Protein AF-A0A9W9CK01-F1 (afdb_monomer_lite)

pLDDT: mean 83.19, std 18.14, range [31.38, 98.38]

InterPro domains:
  IPR036514 SGNH hydrolase superfamily [G3DSA:3.40.50.1110] (1-293)
  IPR037460 Streptomyces scabies esterase-like [PTHR37981] (2-308)
  IPR037460 Streptomyces scabies esterase-like [cd01823] (2-192)

Sequence (312 aa):
MTCSGATSTDVLEQQIPALGKELDLLTISAAGNDVGLSPMLNSCVYQFYMSTENACNKSIAEAQAKIADEAQLYKNVTLLIEAAKPKMNQHHGVIYYTGYAGFFGTDDDLCDNVTWAVWRSLEHTKQYLTLSMRTELNSLVRSVNTILRKAVTASGPSVRFIDYDSRIEAMRGRYCESGVREPDPNRNGLAFYEWNTVDAGENKTELQNCTGGDVPKGSFQGDIGEKINRTLEEHPEWQFDPDKGFVNSTAEGEERQKGVIEDTIRWLLPDSYKRVFHLRPEGHNVVARMIIEDIEKYGPGGVVDMMEMEEL

Radius of gyration: 21.02 Å; chains: 1; bounding box: 48×49×60 Å

Secondary structure (DSSP, 8-state):
---TT--HHHIIIIISTT--SSBSEEEE---TTTTTHHHHIIIIII-SS---THHHHHHHHHHHHHHH-HHHHHHHHHHHHHHHGGGB-TTT-EEEEE----SB--S-STTTT----TTTTT-SS-----HHHHHHHHHHHHHHHHHHHHHHHHT-TTEEEE--HHHHHHTT-SBT-TT--S--TT-TT--B--TT---TT--HHHHHHSB---EETTSHHHHHHHHHHHHHHH-TT----GGGT---TTSSSS---SS-BTTEE-S--BHHHHTTTSBPHHHHHHHHHHHHHHHHHHSTT----TTTTS--

Organism: NCBI:txid798079

Structure (mmCIF, N/CA/C/O backbone):
data_AF-A0A9W9CK01-F1
#
_entry.id   AF-A0A9W9CK01-F1
#
loop_
_atom_site.group_PDB
_atom_site.id
_atom_site.type_symbol
_atom_site.label_atom_id
_atom_site.label_alt_id
_atom_site.label_comp_id
_atom_site.label_asym_id
_atom_site.label_entity_id
_atom_site.label_seq_id
_atom_site.pdbx_PDB_ins_code
_atom_site.Cartn_x
_atom_site.Cartn_y
_atom_site.Cartn_z
_atom_site.occupancy
_atom_site.B_iso_or_equiv
_atom_site.auth_seq_id
_atom_site.auth_comp_id
_atom_site.auth_asym_id
_atom_site.auth_atom_id
_atom_site.pdbx_PDB_model_num
ATOM 1 N N . MET A 1 1 ? -12.279 9.861 1.858 1.00 60.38 1 MET A N 1
ATOM 2 C CA . MET A 1 1 ? -11.189 10.712 2.390 1.00 60.38 1 MET A CA 1
ATOM 3 C C . MET A 1 1 ? -9.825 10.022 2.352 1.00 60.38 1 MET A C 1
ATOM 5 O O . MET A 1 1 ? -8.862 10.610 2.813 1.00 60.38 1 MET A O 1
ATOM 9 N N . THR A 1 2 ? -9.714 8.813 1.791 1.00 69.44 2 THR A N 1
ATOM 10 C CA . THR A 1 2 ? -8.434 8.118 1.611 1.00 69.44 2 THR A CA 1
ATOM 11 C C . THR A 1 2 ? -7.559 8.855 0.601 1.00 69.44 2 THR A C 1
ATOM 13 O O . THR A 1 2 ? -8.052 9.255 -0.454 1.00 69.44 2 THR A O 1
ATOM 16 N N . CYS A 1 3 ? -6.273 9.006 0.912 1.00 70.50 3 CYS A N 1
ATOM 17 C CA . CYS A 1 3 ? -5.295 9.647 0.039 1.00 70.50 3 CYS A CA 1
ATOM 18 C C . CYS A 1 3 ? -4.102 8.713 -0.178 1.00 70.50 3 CYS A C 1
ATOM 20 O O . CYS A 1 3 ? -3.524 8.197 0.779 1.00 70.50 3 CYS A O 1
ATOM 22 N N . SER A 1 4 ? -3.758 8.474 -1.441 1.00 73.50 4 SER A N 1
ATOM 23 C CA . SER A 1 4 ? -2.628 7.626 -1.812 1.00 73.50 4 SER A CA 1
ATOM 24 C C . SER A 1 4 ? -1.308 8.346 -1.526 1.00 73.50 4 SER A C 1
ATOM 26 O O . SER A 1 4 ? -1.174 9.539 -1.787 1.00 73.50 4 SER A O 1
ATOM 28 N N . GLY A 1 5 ? -0.333 7.632 -0.967 1.00 71.75 5 GLY A N 1
ATOM 29 C CA . GLY A 1 5 ? 0.936 8.223 -0.529 1.00 71.75 5 GLY A CA 1
ATOM 30 C C . GLY A 1 5 ? 0.917 8.850 0.872 1.00 71.75 5 GLY A C 1
ATOM 31 O O . GLY A 1 5 ? 1.985 9.146 1.395 1.00 71.75 5 GLY A O 1
ATOM 32 N N . ALA A 1 6 ? -0.247 8.975 1.522 1.00 79.88 6 ALA A N 1
ATOM 33 C CA . ALA A 1 6 ? -0.339 9.538 2.869 1.00 79.88 6 ALA A CA 1
ATOM 34 C C . ALA A 1 6 ? 0.411 8.686 3.910 1.00 79.88 6 ALA A C 1
ATOM 36 O O . ALA A 1 6 ? 0.266 7.457 3.960 1.00 79.88 6 ALA A O 1
ATOM 37 N N . THR A 1 7 ? 1.194 9.350 4.753 1.00 86.81 7 THR A N 1
ATOM 38 C CA . THR A 1 7 ? 1.778 8.787 5.974 1.00 86.81 7 THR A CA 1
ATOM 39 C C . THR A 1 7 ? 0.755 8.779 7.110 1.00 86.81 7 THR A C 1
ATOM 41 O O . THR A 1 7 ? -0.296 9.419 7.035 1.00 86.81 7 THR A O 1
ATOM 44 N N . SER A 1 8 ? 1.049 8.074 8.200 1.00 86.56 8 SER A N 1
ATOM 45 C CA . SER A 1 8 ? 0.198 8.097 9.394 1.00 86.56 8 SER A CA 1
ATOM 46 C C . SER A 1 8 ? 0.040 9.505 9.988 1.00 86.56 8 SER A C 1
ATOM 48 O O . SER A 1 8 ? -1.046 9.841 10.463 1.00 86.56 8 SER A O 1
ATOM 50 N N . THR A 1 9 ? 1.068 10.353 9.876 1.00 88.56 9 THR A N 1
ATOM 51 C CA . THR A 1 9 ? 1.009 11.773 10.254 1.00 88.56 9 THR A CA 1
ATOM 52 C C . THR A 1 9 ? 0.083 12.569 9.332 1.00 88.56 9 THR A C 1
ATOM 54 O O . THR A 1 9 ? -0.747 13.328 9.823 1.00 88.56 9 THR A O 1
ATOM 57 N N . ASP A 1 10 ? 0.127 12.340 8.015 1.00 86.81 10 ASP A N 1
ATOM 58 C CA . ASP A 1 10 ? -0.775 13.025 7.073 1.00 86.81 10 ASP A CA 1
ATOM 59 C C . ASP A 1 10 ? -2.241 12.656 7.332 1.00 86.81 10 ASP A C 1
ATOM 61 O O . ASP A 1 10 ? -3.127 13.511 7.318 1.00 86.81 10 ASP A O 1
ATOM 65 N N . VAL A 1 11 ? -2.516 11.375 7.609 1.00 89.62 11 VAL A N 1
ATOM 66 C CA . VAL A 1 11 ? -3.866 10.917 7.970 1.00 89.62 11 VAL A CA 1
ATOM 67 C C . VAL A 1 11 ? -4.329 11.605 9.257 1.00 89.62 11 VAL A C 1
ATOM 69 O O . VAL A 1 11 ? -5.461 12.094 9.314 1.00 89.62 11 VAL A O 1
ATOM 72 N N . LEU A 1 12 ? -3.458 11.678 10.266 1.00 91.62 12 LEU A N 1
ATOM 73 C CA . LEU A 1 12 ? -3.732 12.346 11.538 1.00 91.62 12 LEU A CA 1
ATOM 74 C C . LEU A 1 12 ? -4.061 13.834 11.345 1.00 91.62 12 LEU A C 1
ATOM 76 O O . LEU A 1 12 ? -5.030 14.321 11.925 1.00 91.62 12 LEU A O 1
ATOM 80 N N . GLU A 1 13 ? -3.282 14.547 10.537 1.00 90.81 13 GLU A N 1
ATOM 81 C CA . GLU A 1 13 ? -3.403 15.999 10.377 1.00 90.81 13 GLU A CA 1
ATOM 82 C C . GLU A 1 13 ? -4.518 16.409 9.409 1.00 90.81 13 GLU A C 1
ATOM 84 O O . GLU A 1 13 ? -5.147 17.449 9.605 1.00 90.81 13 GLU A O 1
ATOM 89 N N . GLN A 1 14 ? -4.793 15.602 8.382 1.00 89.44 14 GLN A N 1
ATOM 90 C CA . GLN A 1 14 ? -5.663 16.004 7.271 1.00 89.44 14 GLN A CA 1
ATOM 91 C C . GLN A 1 14 ? -6.973 15.211 7.208 1.00 89.44 14 GLN A C 1
ATOM 93 O O . GLN A 1 14 ? -8.018 15.775 6.884 1.00 89.44 14 GLN A O 1
ATOM 98 N N . GLN A 1 15 ? -6.957 13.910 7.524 1.00 92.25 15 GLN A N 1
ATOM 99 C CA . GLN A 1 15 ? -8.124 13.036 7.327 1.00 92.25 15 GLN A CA 1
ATOM 100 C C . GLN A 1 15 ? -8.960 12.870 8.601 1.00 92.25 15 GLN A C 1
ATOM 102 O O . GLN A 1 15 ? -10.189 12.940 8.536 1.00 92.25 15 GLN A O 1
ATOM 107 N N . ILE A 1 16 ? -8.326 12.699 9.767 1.00 94.12 16 ILE A N 1
ATOM 108 C CA . ILE A 1 16 ? -9.044 12.562 11.046 1.00 94.12 16 ILE A CA 1
ATOM 109 C C . ILE A 1 16 ? -9.895 13.797 11.384 1.00 94.12 16 ILE A C 1
ATOM 111 O O . ILE A 1 16 ? -11.050 13.621 11.791 1.00 94.12 16 ILE A O 1
ATOM 115 N N . PRO A 1 17 ? -9.423 15.049 11.209 1.00 94.69 17 PRO A N 1
ATOM 116 C CA . PRO A 1 17 ? -10.232 16.218 11.545 1.00 94.69 17 PRO A CA 1
ATOM 117 C C . PRO A 1 17 ? -11.531 16.294 10.740 1.00 94.69 17 PRO A C 1
ATOM 119 O O . PRO A 1 17 ? -12.558 16.674 11.306 1.00 94.69 17 PRO A O 1
ATOM 122 N N . ALA A 1 18 ? -11.497 15.852 9.479 1.00 93.06 18 ALA A N 1
ATOM 123 C CA . ALA A 1 18 ? -12.629 15.850 8.557 1.00 93.06 18 ALA A CA 1
ATOM 124 C C . ALA A 1 18 ? -13.673 14.752 8.845 1.00 93.06 18 ALA A C 1
ATOM 126 O O . ALA A 1 18 ? -14.768 14.787 8.284 1.00 93.06 18 ALA A O 1
ATOM 127 N N . LEU A 1 19 ? -13.379 13.795 9.736 1.00 94.00 19 LEU A N 1
ATOM 128 C CA . LEU A 1 19 ? -14.357 12.794 10.161 1.00 94.00 19 LEU A CA 1
ATOM 129 C C . LEU A 1 19 ? -15.519 13.437 10.926 1.00 94.00 19 LEU A C 1
ATOM 131 O O . LEU A 1 19 ? -15.319 14.308 11.786 1.00 94.00 19 LEU A O 1
ATOM 135 N N . GLY A 1 20 ? -16.722 12.920 10.661 1.00 93.44 20 GLY A N 1
ATOM 136 C CA . GLY A 1 20 ? -17.905 13.147 11.486 1.00 93.44 20 GLY A CA 1
ATOM 137 C C . GLY A 1 20 ? -17.726 12.634 12.920 1.00 93.44 20 GLY A C 1
ATOM 138 O O . GLY A 1 20 ? -16.673 12.117 13.294 1.00 93.44 20 GLY A O 1
ATOM 139 N N . LYS A 1 21 ? -18.757 12.809 13.744 1.00 95.38 21 LYS A N 1
ATOM 140 C CA . LYS A 1 21 ? -18.799 12.296 15.121 1.00 95.38 21 LYS A CA 1
ATOM 141 C C . LYS A 1 21 ? -19.765 11.118 15.210 1.00 95.38 21 LYS A C 1
ATOM 143 O O . LYS A 1 21 ? -20.574 10.937 14.306 1.00 95.38 21 LYS A O 1
ATOM 148 N N . GLU A 1 22 ? -19.681 10.380 16.315 1.00 95.81 22 GLU A N 1
ATOM 149 C CA . GLU A 1 22 ? -20.552 9.237 16.625 1.00 95.81 22 GLU A CA 1
ATOM 150 C C . GLU A 1 22 ? -20.484 8.129 15.566 1.00 95.81 22 GLU A C 1
ATOM 152 O O . GLU A 1 22 ? -21.480 7.497 15.236 1.00 95.81 22 GLU A O 1
ATOM 157 N N . LEU A 1 23 ? -19.287 7.889 15.024 1.00 96.81 23 LEU A N 1
ATOM 158 C CA . LEU A 1 23 ? -19.067 6.810 14.068 1.00 96.81 23 LEU A CA 1
ATOM 159 C C . LEU A 1 23 ? -19.176 5.448 14.761 1.00 96.81 23 LEU A C 1
ATOM 161 O O . LEU A 1 23 ? -18.512 5.206 15.770 1.00 96.81 23 LEU A O 1
ATOM 165 N N . ASP A 1 24 ? -19.948 4.536 14.179 1.00 95.19 24 ASP A N 1
ATOM 166 C CA . ASP A 1 24 ? -20.062 3.162 14.683 1.00 95.19 24 ASP A CA 1
ATOM 167 C C . ASP A 1 24 ? -18.904 2.279 14.213 1.00 95.19 24 ASP A C 1
ATOM 169 O O . ASP A 1 24 ? -18.474 1.364 14.913 1.00 95.19 24 ASP A O 1
ATOM 173 N N . LEU A 1 25 ? -18.366 2.575 13.030 1.00 95.75 25 LEU A N 1
ATOM 174 C CA . LEU A 1 25 ? -17.289 1.817 12.416 1.00 95.75 25 LEU A CA 1
ATOM 175 C C . LEU A 1 25 ? -16.344 2.749 11.663 1.00 95.75 25 LEU A C 1
ATOM 177 O O . LEU A 1 25 ? -16.780 3.607 10.894 1.00 95.75 25 LEU A O 1
ATOM 181 N N . LEU A 1 26 ? -15.043 2.554 11.864 1.00 97.06 26 LEU A N 1
ATOM 182 C CA . LEU A 1 26 ? -13.992 3.251 11.128 1.00 97.06 26 LEU A CA 1
ATOM 183 C C . LEU A 1 26 ? -12.903 2.260 10.727 1.00 97.06 26 LEU A C 1
ATOM 185 O O . LEU A 1 26 ? -12.324 1.608 11.586 1.00 97.06 26 LEU A O 1
ATOM 189 N N . THR A 1 27 ? -12.583 2.179 9.438 1.00 96.50 27 THR A N 1
ATOM 190 C CA . THR A 1 27 ? -11.416 1.428 8.958 1.00 96.50 27 THR A CA 1
ATOM 191 C C . THR A 1 27 ? -10.233 2.364 8.730 1.00 96.50 27 THR A C 1
ATOM 193 O O . THR A 1 27 ? -10.400 3.399 8.081 1.00 96.50 27 THR A O 1
ATOM 196 N N . ILE A 1 28 ? -9.041 1.995 9.198 1.00 95.81 28 ILE A N 1
ATOM 197 C CA . ILE A 1 28 ? -7.803 2.764 9.005 1.00 95.81 28 ILE A CA 1
ATOM 198 C C . ILE A 1 28 ? -6.729 1.864 8.391 1.00 95.81 28 ILE A C 1
ATOM 200 O O . ILE A 1 28 ? -6.432 0.801 8.924 1.00 95.81 28 ILE A O 1
ATOM 204 N N . SER A 1 29 ? -6.108 2.339 7.311 1.00 92.81 29 SER A N 1
ATOM 205 C CA . SER A 1 29 ? -4.874 1.790 6.745 1.00 92.81 29 SER A CA 1
ATOM 206 C C . SER A 1 29 ? -3.874 2.931 6.588 1.00 92.81 29 SER A C 1
ATOM 208 O O . SER A 1 29 ? -4.086 3.824 5.771 1.00 92.81 29 SER A O 1
ATOM 210 N N . ALA A 1 30 ? -2.797 2.922 7.367 1.00 91.25 30 ALA A N 1
ATOM 211 C CA . ALA A 1 30 ? -1.676 3.858 7.242 1.00 91.25 30 ALA A CA 1
ATOM 212 C C . ALA A 1 30 ? -0.364 3.130 7.596 1.00 91.25 30 ALA A C 1
ATOM 214 O O . ALA A 1 30 ? -0.399 1.915 7.784 1.00 91.25 30 ALA A O 1
ATOM 215 N N . ALA A 1 31 ? 0.777 3.827 7.648 1.00 87.19 31 ALA A N 1
ATOM 216 C CA . ALA A 1 31 ? 2.140 3.307 7.883 1.00 87.19 31 ALA A CA 1
ATOM 217 C C . ALA A 1 31 ? 2.952 2.841 6.665 1.00 87.19 31 ALA A C 1
ATOM 219 O O . ALA A 1 31 ? 4.180 2.896 6.722 1.00 87.19 31 ALA A O 1
ATOM 220 N N . GLY A 1 32 ? 2.331 2.404 5.563 1.00 81.94 32 GLY A N 1
ATOM 221 C CA . GLY A 1 32 ? 3.091 1.911 4.403 1.00 81.94 32 GLY A CA 1
ATOM 222 C C . GLY A 1 32 ? 4.059 2.960 3.833 1.00 81.94 32 GLY A C 1
ATOM 223 O O . GLY A 1 32 ? 5.213 2.664 3.522 1.00 81.94 32 GLY A O 1
ATOM 224 N N . ASN A 1 33 ? 3.618 4.218 3.766 1.00 83.38 33 ASN A N 1
ATOM 225 C CA . ASN A 1 33 ? 4.442 5.319 3.263 1.00 83.38 33 ASN A CA 1
ATOM 226 C C . ASN A 1 33 ? 5.453 5.825 4.298 1.00 83.38 33 ASN A C 1
ATOM 228 O O . ASN A 1 33 ? 6.558 6.210 3.916 1.00 83.38 33 ASN A O 1
ATOM 232 N N . ASP A 1 34 ? 5.137 5.743 5.595 1.00 86.69 34 ASP A N 1
ATOM 233 C CA . ASP A 1 34 ? 6.053 6.088 6.689 1.00 86.69 34 ASP A CA 1
ATOM 234 C C . ASP A 1 34 ? 7.376 5.316 6.559 1.00 86.69 34 ASP A C 1
ATOM 236 O O . ASP A 1 34 ? 8.466 5.894 6.653 1.00 86.69 34 ASP A O 1
ATOM 240 N N . VAL A 1 35 ? 7.283 4.023 6.230 1.00 89.25 35 VAL A N 1
ATOM 241 C CA . VAL A 1 35 ? 8.442 3.132 6.064 1.00 89.25 35 VAL A CA 1
ATOM 242 C C . VAL A 1 35 ? 9.062 3.156 4.665 1.00 89.25 35 VAL A C 1
ATOM 244 O O . VAL A 1 35 ? 10.059 2.483 4.431 1.00 89.25 35 VAL A O 1
ATOM 247 N N . GLY A 1 36 ? 8.545 3.971 3.742 1.00 87.88 36 GLY A N 1
ATOM 248 C CA . GLY A 1 36 ? 9.162 4.178 2.429 1.00 87.88 36 GLY A CA 1
ATOM 249 C C . GLY A 1 36 ? 8.731 3.200 1.334 1.00 87.88 36 GLY A C 1
ATOM 250 O O . GLY A 1 36 ? 9.545 2.872 0.469 1.00 87.88 36 GLY A O 1
ATOM 251 N N . LEU A 1 37 ? 7.460 2.782 1.304 1.00 86.62 37 LEU A N 1
ATOM 252 C CA . LEU A 1 37 ? 6.920 1.987 0.192 1.00 86.62 37 LEU A CA 1
ATOM 253 C C . LEU A 1 37 ? 7.144 2.654 -1.177 1.00 86.62 37 LEU A C 1
ATOM 255 O O . LEU A 1 37 ? 7.620 2.001 -2.101 1.00 86.62 37 LEU A O 1
ATOM 259 N N . SER A 1 38 ? 6.874 3.955 -1.308 1.00 84.75 38 SER A N 1
ATOM 260 C CA . SER A 1 38 ? 7.008 4.679 -2.582 1.00 84.75 38 SER A CA 1
ATOM 261 C C . SER A 1 38 ? 8.441 4.678 -3.150 1.00 84.75 38 SER A C 1
ATOM 263 O O . SER A 1 38 ? 8.612 4.373 -4.336 1.00 84.75 38 SER A O 1
ATOM 265 N N . PRO A 1 39 ? 9.494 4.965 -2.353 1.00 88.06 39 PRO A N 1
ATOM 266 C CA . PRO A 1 39 ? 10.877 4.712 -2.755 1.00 88.06 39 PRO A CA 1
ATOM 267 C C . PRO A 1 39 ? 11.151 3.270 -3.192 1.00 88.06 39 PRO A C 1
ATOM 269 O O . PRO A 1 39 ? 11.794 3.085 -4.219 1.00 88.06 39 PRO A O 1
ATOM 272 N N . MET A 1 40 ? 10.646 2.257 -2.480 1.00 90.38 40 MET A N 1
ATOM 273 C CA . MET A 1 40 ? 10.872 0.850 -2.845 1.00 90.38 40 MET A CA 1
ATOM 274 C C . MET A 1 40 ? 10.187 0.466 -4.159 1.00 90.38 40 MET A C 1
ATOM 276 O O . MET A 1 40 ? 10.808 -0.166 -5.013 1.00 90.38 40 MET A O 1
ATOM 280 N N . LEU A 1 41 ? 8.938 0.890 -4.371 1.00 89.25 41 LEU A N 1
ATOM 281 C CA . LEU A 1 41 ? 8.232 0.664 -5.634 1.00 89.25 41 LEU A CA 1
ATOM 282 C C . LEU A 1 41 ? 8.980 1.295 -6.807 1.00 89.25 41 LEU A C 1
ATOM 284 O O . LEU A 1 41 ? 9.061 0.692 -7.874 1.00 89.25 41 LEU A O 1
ATOM 288 N N . ASN A 1 42 ? 9.583 2.468 -6.598 1.00 88.06 42 ASN A N 1
ATOM 289 C CA . ASN A 1 42 ? 10.482 3.042 -7.583 1.00 88.06 42 ASN A CA 1
ATOM 290 C C . ASN A 1 42 ? 11.747 2.195 -7.749 1.00 88.06 42 ASN A C 1
ATOM 292 O O . ASN A 1 42 ? 11.986 1.676 -8.823 1.00 88.06 42 ASN A O 1
ATOM 296 N N . SER A 1 43 ? 12.567 2.045 -6.719 1.00 90.25 43 SER A N 1
ATOM 297 C CA . SER A 1 43 ? 13.925 1.526 -6.888 1.00 90.25 43 SER A CA 1
ATOM 298 C C . SER A 1 43 ? 13.977 0.027 -7.208 1.00 90.25 43 SER A C 1
ATOM 300 O O . SER A 1 43 ? 14.925 -0.414 -7.850 1.00 90.25 43 SER A O 1
ATOM 302 N N . CYS A 1 44 ? 12.983 -0.754 -6.772 1.00 91.69 44 CYS A N 1
ATOM 303 C CA . CYS A 1 44 ? 13.010 -2.219 -6.831 1.00 91.69 44 CYS A CA 1
ATOM 304 C C . CYS A 1 44 ? 12.023 -2.830 -7.832 1.00 91.69 44 CYS A C 1
ATOM 306 O O . CYS A 1 44 ? 12.313 -3.874 -8.406 1.00 91.69 44 CYS A O 1
ATOM 308 N N . VAL A 1 45 ? 10.854 -2.211 -8.037 1.00 92.19 45 VAL A N 1
ATOM 309 C CA . VAL A 1 45 ? 9.761 -2.825 -8.812 1.00 92.19 45 VAL A CA 1
ATOM 310 C C . VAL A 1 45 ? 9.630 -2.165 -10.182 1.00 92.19 45 VAL A C 1
ATOM 312 O O . VAL A 1 45 ? 9.968 -2.763 -11.205 1.00 92.19 45 VAL A O 1
ATOM 315 N N . TYR A 1 46 ? 9.182 -0.912 -10.204 1.00 88.88 46 TYR A N 1
ATOM 316 C CA . TYR A 1 46 ? 8.809 -0.213 -11.430 1.00 88.88 46 TYR A CA 1
ATOM 317 C C . TYR A 1 46 ? 9.933 0.614 -12.037 1.00 88.88 46 TYR A C 1
ATOM 319 O O . TYR A 1 46 ? 9.923 0.832 -13.241 1.00 88.88 46 TYR A O 1
ATOM 327 N N . GLN A 1 47 ? 10.916 1.063 -11.258 1.00 89.19 47 GLN A N 1
ATOM 328 C CA . GLN A 1 47 ? 12.077 1.812 -11.764 1.00 89.19 47 GLN A CA 1
ATOM 329 C C . GLN A 1 47 ? 11.640 3.034 -12.583 1.00 89.19 47 GLN A C 1
ATOM 331 O O . GLN A 1 47 ? 12.100 3.242 -13.701 1.00 89.19 47 GLN A O 1
ATOM 336 N N . PHE A 1 48 ? 10.700 3.817 -12.025 1.00 81.44 48 PHE A N 1
ATOM 337 C CA . PHE A 1 48 ? 10.145 5.018 -12.661 1.00 81.44 48 PHE A CA 1
ATOM 338 C C . PHE A 1 48 ? 11.239 6.049 -12.938 1.00 81.44 48 PHE A C 1
ATOM 340 O O . PHE A 1 48 ? 11.354 6.533 -14.061 1.00 81.44 48 PHE A O 1
ATOM 347 N N . TYR A 1 49 ? 12.064 6.322 -11.925 1.00 83.75 49 TYR A N 1
ATOM 348 C CA . TYR A 1 49 ? 13.356 6.968 -12.087 1.00 83.75 49 TYR A CA 1
ATOM 349 C C . TYR A 1 49 ? 14.413 5.888 -12.261 1.00 83.75 49 TYR A C 1
ATOM 351 O O . TYR A 1 49 ? 14.545 5.008 -11.402 1.00 83.75 49 TYR A O 1
ATOM 359 N N . MET A 1 50 ? 15.174 5.979 -13.348 1.00 75.25 50 MET A N 1
ATOM 360 C CA . MET A 1 50 ? 16.308 5.100 -13.593 1.00 75.25 50 MET A CA 1
ATOM 361 C C . MET A 1 50 ? 17.437 5.408 -12.600 1.00 75.25 50 MET A C 1
ATOM 363 O O . MET A 1 50 ? 18.301 6.251 -12.818 1.00 75.25 50 MET A O 1
ATOM 367 N N . SER A 1 51 ? 17.408 4.723 -11.464 1.00 63.50 51 SER A N 1
ATOM 368 C CA . SER A 1 51 ? 18.450 4.789 -10.447 1.00 63.50 51 SER A CA 1
ATOM 369 C C . SER A 1 51 ? 19.518 3.716 -10.671 1.00 63.50 51 SER A C 1
ATOM 371 O O . SER A 1 51 ? 19.258 2.694 -11.299 1.00 63.50 51 SER A O 1
ATOM 373 N N . THR A 1 52 ? 20.712 3.907 -10.108 1.00 68.25 52 THR A N 1
ATOM 374 C CA . THR A 1 52 ? 21.793 2.908 -10.166 1.00 68.25 52 THR A CA 1
ATOM 375 C C . THR A 1 52 ? 21.383 1.576 -9.521 1.00 68.25 52 THR A C 1
ATOM 377 O O . THR A 1 52 ? 20.497 1.540 -8.669 1.00 68.25 52 THR A O 1
ATOM 380 N N . GLU A 1 53 ? 22.063 0.478 -9.872 1.00 64.38 53 GLU A N 1
ATOM 381 C CA . GLU A 1 53 ? 21.775 -0.882 -9.370 1.00 64.38 53 GLU A CA 1
ATOM 382 C C . GLU A 1 53 ? 21.668 -0.957 -7.831 1.00 64.38 53 GLU A C 1
ATOM 384 O O . GLU A 1 53 ? 20.842 -1.686 -7.288 1.00 64.38 53 GLU A O 1
ATOM 389 N N . ASN A 1 54 ? 22.433 -0.129 -7.111 1.00 82.25 54 ASN A N 1
ATOM 390 C CA . ASN A 1 54 ? 22.447 -0.095 -5.646 1.00 82.25 54 ASN A CA 1
ATOM 391 C C . ASN A 1 54 ? 21.244 0.639 -5.009 1.00 82.25 54 ASN A C 1
ATOM 393 O O . ASN A 1 54 ? 21.080 0.635 -3.788 1.00 82.25 54 ASN A O 1
ATOM 397 N N . ALA A 1 55 ? 20.401 1.308 -5.795 1.00 88.62 55 ALA A N 1
ATOM 398 C CA . ALA A 1 55 ? 19.301 2.102 -5.257 1.00 88.62 55 ALA A CA 1
ATOM 399 C C . ALA A 1 55 ? 18.218 1.247 -4.591 1.00 88.62 55 ALA A C 1
ATOM 401 O O . ALA A 1 55 ? 17.682 1.661 -3.565 1.00 88.62 55 ALA A O 1
ATOM 402 N N . CYS A 1 56 ? 17.931 0.053 -5.122 1.00 91.69 56 CYS A N 1
ATOM 403 C CA . CYS A 1 56 ? 16.975 -0.855 -4.491 1.00 91.69 56 CYS A CA 1
ATOM 404 C C . CYS A 1 56 ? 17.463 -1.298 -3.107 1.00 91.69 56 CYS A C 1
ATOM 406 O O . CYS A 1 56 ? 16.763 -1.089 -2.117 1.00 91.69 56 CYS A O 1
ATOM 408 N N . ASN A 1 57 ? 18.701 -1.796 -3.020 1.00 92.31 57 ASN A N 1
ATOM 409 C CA . ASN A 1 57 ? 19.314 -2.210 -1.754 1.00 92.31 57 ASN A CA 1
ATOM 410 C C . ASN A 1 57 ? 19.322 -1.071 -0.731 1.00 92.31 57 ASN A C 1
ATOM 412 O O . ASN A 1 57 ? 19.015 -1.277 0.441 1.00 92.31 57 ASN A O 1
ATOM 416 N N . LYS A 1 58 ? 19.623 0.155 -1.177 1.00 93.56 58 LYS A N 1
ATOM 417 C CA . LYS A 1 58 ? 19.559 1.340 -0.322 1.00 93.56 58 LYS A CA 1
ATOM 418 C C . LYS A 1 58 ? 18.137 1.613 0.177 1.00 93.56 58 LYS A C 1
ATOM 420 O O . LYS A 1 58 ? 17.965 1.834 1.370 1.00 93.56 58 LYS A O 1
ATOM 425 N N . SER A 1 59 ? 17.128 1.579 -0.697 1.00 93.69 59 SER A N 1
ATOM 426 C CA . SER A 1 59 ? 15.728 1.786 -0.299 1.00 93.69 59 SER A CA 1
ATOM 427 C C . SER A 1 59 ? 15.240 0.715 0.681 1.00 93.69 59 SER A C 1
ATOM 429 O O . SER A 1 59 ? 14.540 1.044 1.635 1.00 93.69 59 SER A O 1
ATOM 431 N N . ILE A 1 60 ? 15.651 -0.542 0.495 1.00 94.81 60 ILE A N 1
ATOM 432 C CA . ILE A 1 60 ? 15.358 -1.628 1.434 1.00 94.81 60 ILE A CA 1
ATOM 433 C C . ILE A 1 60 ? 16.044 -1.381 2.782 1.00 94.81 60 ILE A C 1
ATOM 435 O O . ILE A 1 60 ? 15.386 -1.454 3.817 1.00 94.81 60 ILE A O 1
ATOM 439 N N . ALA A 1 61 ? 17.332 -1.030 2.790 1.00 95.50 61 ALA A N 1
ATOM 440 C CA . ALA A 1 61 ? 18.066 -0.744 4.022 1.00 95.50 61 ALA A CA 1
ATOM 441 C C . ALA A 1 61 ? 17.474 0.452 4.790 1.00 95.50 61 ALA A C 1
ATOM 443 O O . ALA A 1 61 ? 17.378 0.423 6.016 1.00 95.50 61 ALA A O 1
ATOM 444 N N . GLU A 1 62 ? 17.029 1.494 4.085 1.00 95.25 62 GLU A N 1
ATOM 445 C CA . GLU A 1 62 ? 16.333 2.637 4.686 1.00 95.25 62 GLU A CA 1
ATOM 446 C C . GLU A 1 62 ? 14.983 2.228 5.290 1.00 95.25 62 GLU A C 1
ATOM 448 O O . GLU A 1 62 ? 14.664 2.644 6.406 1.00 95.25 62 GLU A O 1
ATOM 453 N N . ALA A 1 63 ? 14.208 1.387 4.599 1.00 95.31 63 ALA A N 1
ATOM 454 C CA . ALA A 1 63 ? 12.963 0.842 5.134 1.00 95.31 63 ALA A CA 1
ATOM 455 C C . ALA A 1 63 ? 13.219 -0.017 6.382 1.00 95.31 63 ALA A C 1
ATOM 457 O O . ALA A 1 63 ? 12.558 0.170 7.403 1.00 95.31 63 ALA A O 1
ATOM 458 N N . GLN A 1 64 ? 14.224 -0.896 6.345 1.00 95.56 64 GLN A N 1
ATOM 459 C CA . GLN A 1 64 ? 14.649 -1.701 7.495 1.00 95.56 64 GLN A CA 1
ATOM 460 C C . GLN A 1 64 ? 15.058 -0.821 8.678 1.00 95.56 64 GLN A C 1
ATOM 462 O O . GLN A 1 64 ? 14.635 -1.090 9.798 1.00 95.56 64 GLN A O 1
ATOM 467 N N . ALA A 1 65 ? 15.823 0.250 8.448 1.00 95.38 65 ALA A N 1
ATOM 468 C CA . ALA A 1 65 ? 16.233 1.176 9.502 1.00 95.38 65 ALA A CA 1
ATOM 469 C C . ALA A 1 65 ? 15.034 1.900 10.136 1.00 95.38 65 ALA A C 1
ATOM 471 O O . ALA A 1 65 ? 14.955 1.999 11.359 1.00 95.38 65 ALA A O 1
ATOM 472 N N . LYS A 1 66 ? 14.072 2.354 9.324 1.00 93.44 66 LYS A N 1
ATOM 473 C CA . LYS A 1 66 ? 12.831 2.977 9.815 1.00 93.44 66 LYS A CA 1
ATOM 474 C C . LYS A 1 66 ? 11.954 2.006 10.601 1.00 93.44 66 LYS A C 1
ATOM 476 O O . LYS A 1 66 ? 11.353 2.398 11.590 1.00 93.44 66 LYS A O 1
ATOM 481 N N . ILE A 1 67 ? 11.874 0.751 10.161 1.00 93.12 67 ILE A N 1
ATOM 482 C CA . ILE A 1 67 ? 11.143 -0.313 10.862 1.00 93.12 67 ILE A CA 1
ATOM 483 C C . ILE A 1 67 ? 11.850 -0.679 12.175 1.00 93.12 67 ILE A C 1
ATOM 485 O O . ILE A 1 67 ? 11.185 -0.918 13.179 1.00 93.12 67 ILE A O 1
ATOM 489 N N . ALA A 1 68 ? 13.186 -0.711 12.177 1.00 91.56 68 ALA A N 1
ATOM 490 C CA . ALA A 1 68 ? 13.991 -0.977 13.366 1.00 91.56 68 ALA A CA 1
ATOM 491 C C . ALA A 1 68 ? 13.854 0.133 14.421 1.00 91.56 68 ALA A C 1
ATOM 493 O O . ALA A 1 68 ? 13.914 -0.158 15.616 1.00 91.56 68 ALA A O 1
ATOM 494 N N . ASP A 1 69 ? 13.597 1.377 14.004 1.00 91.31 69 ASP A N 1
ATOM 495 C CA . ASP A 1 69 ? 13.077 2.435 14.878 1.00 91.31 69 ASP A CA 1
ATOM 496 C C . ASP A 1 69 ? 11.577 2.229 15.168 1.00 91.31 69 ASP A C 1
ATOM 498 O O . ASP A 1 69 ? 10.710 3.058 14.872 1.00 91.31 69 ASP A O 1
ATOM 502 N N . GLU A 1 70 ? 11.264 1.075 15.764 1.00 89.12 70 GLU A N 1
ATOM 503 C CA . GLU A 1 70 ? 9.903 0.655 16.102 1.00 89.12 70 GLU A CA 1
ATOM 504 C C . GLU A 1 70 ? 9.164 1.733 16.906 1.00 89.12 70 GLU A C 1
ATOM 506 O O . GLU A 1 70 ? 7.962 1.934 16.720 1.00 89.12 70 GLU A O 1
ATOM 511 N N . ALA A 1 71 ? 9.880 2.451 17.778 1.00 92.38 71 ALA A N 1
ATOM 512 C CA . ALA A 1 71 ? 9.318 3.466 18.657 1.00 92.38 71 ALA A CA 1
ATOM 513 C C . ALA A 1 71 ? 8.635 4.595 17.879 1.00 92.38 71 ALA A C 1
ATOM 515 O O . ALA A 1 71 ? 7.547 5.030 18.269 1.00 92.38 71 ALA A O 1
ATOM 516 N N . GLN A 1 72 ? 9.235 5.055 16.778 1.00 92.38 72 GLN A N 1
ATOM 517 C CA . GLN A 1 72 ? 8.672 6.142 15.985 1.00 92.38 72 GLN A CA 1
ATOM 518 C C . GLN A 1 72 ? 7.395 5.705 15.262 1.00 92.38 72 GLN A C 1
ATOM 520 O O . GLN A 1 72 ? 6.377 6.400 15.340 1.00 92.38 72 GLN A O 1
ATOM 525 N N . LEU A 1 73 ? 7.415 4.542 14.603 1.00 92.62 73 LEU A N 1
ATOM 526 C CA . LEU A 1 73 ? 6.240 4.048 13.888 1.00 92.62 73 LEU A CA 1
ATOM 527 C C . LEU A 1 73 ? 5.099 3.701 14.852 1.00 92.62 73 LEU A C 1
ATOM 529 O O . LEU A 1 73 ? 3.959 4.121 14.646 1.00 92.62 73 LEU A O 1
ATOM 533 N N . TYR A 1 74 ? 5.415 2.997 15.942 1.00 95.94 74 TYR A N 1
ATOM 534 C CA . TYR A 1 74 ? 4.467 2.683 17.009 1.00 95.94 74 TYR A CA 1
ATOM 535 C C . TYR A 1 74 ? 3.810 3.953 17.562 1.00 95.94 74 TYR A C 1
ATOM 537 O O . TYR A 1 74 ? 2.586 4.012 17.715 1.00 95.94 74 TYR A O 1
ATOM 545 N N . LYS A 1 75 ? 4.610 4.995 17.830 1.00 95.50 75 LYS A N 1
ATOM 546 C CA . LYS A 1 75 ? 4.121 6.283 18.331 1.00 95.50 75 LYS A CA 1
ATOM 547 C C . LYS A 1 75 ? 3.162 6.942 17.344 1.00 95.50 75 LYS A C 1
ATOM 549 O O . LYS A 1 75 ? 2.090 7.367 17.768 1.00 95.50 75 LYS A O 1
ATOM 554 N N . ASN A 1 76 ? 3.514 7.026 16.060 1.00 94.69 76 ASN A N 1
ATOM 555 C CA . ASN A 1 76 ? 2.664 7.695 15.072 1.00 94.69 76 ASN A CA 1
ATOM 556 C C . ASN A 1 76 ? 1.312 6.986 14.914 1.00 94.69 76 ASN A C 1
ATOM 558 O O . ASN A 1 76 ? 0.265 7.631 14.921 1.00 94.69 76 ASN A O 1
ATOM 562 N N . VAL A 1 77 ? 1.327 5.653 14.847 1.00 95.88 77 VAL A N 1
ATOM 563 C CA . VAL A 1 77 ? 0.111 4.833 14.749 1.00 95.88 77 VAL A CA 1
ATOM 564 C C . VAL A 1 77 ? -0.754 4.989 15.999 1.00 95.88 77 VAL A C 1
ATOM 566 O O . VAL A 1 77 ? -1.966 5.163 15.886 1.00 95.88 77 VAL A O 1
ATOM 569 N N . THR A 1 78 ? -0.140 5.002 17.184 1.00 97.19 78 THR A N 1
ATOM 570 C CA . THR A 1 78 ? -0.855 5.239 18.447 1.00 97.19 78 THR A CA 1
ATOM 571 C C . THR A 1 78 ? -1.507 6.622 18.459 1.00 97.19 78 THR A C 1
ATOM 573 O O . THR A 1 78 ? -2.693 6.731 18.749 1.00 97.19 78 THR A O 1
ATOM 576 N N . LEU A 1 79 ? -0.776 7.680 18.087 1.00 97.19 79 LEU A N 1
ATOM 577 C CA . LEU A 1 79 ? -1.325 9.042 18.022 1.00 97.19 79 LEU A CA 1
ATOM 578 C C . LEU A 1 79 ? -2.501 9.143 17.045 1.00 97.19 79 LEU A C 1
ATOM 580 O O . LEU A 1 79 ? -3.505 9.781 17.359 1.00 97.19 79 LEU A O 1
ATOM 584 N N . LEU A 1 80 ? -2.398 8.482 15.891 1.00 97.06 80 LEU A N 1
ATOM 585 C CA . LEU A 1 80 ? -3.475 8.405 14.910 1.00 97.06 80 LEU A CA 1
ATOM 586 C C . LEU A 1 80 ? -4.733 7.743 15.495 1.00 97.06 80 LEU A C 1
ATOM 588 O O . LEU A 1 80 ? -5.833 8.283 15.362 1.00 97.06 80 LEU A O 1
ATOM 592 N N . ILE A 1 81 ? -4.579 6.602 16.169 1.00 97.75 81 ILE A N 1
ATOM 593 C CA . ILE A 1 81 ? -5.692 5.886 16.807 1.00 97.75 81 ILE A CA 1
ATOM 594 C C . ILE A 1 81 ? -6.318 6.734 17.924 1.00 97.75 81 ILE A C 1
ATOM 596 O O . ILE A 1 81 ? -7.542 6.871 17.977 1.00 97.75 81 ILE A O 1
ATOM 600 N N . GLU A 1 82 ? -5.504 7.343 18.788 1.00 97.81 82 GLU A N 1
ATOM 601 C CA . GLU A 1 82 ? -5.991 8.193 19.882 1.00 97.81 82 GLU A CA 1
ATOM 602 C C . GLU A 1 82 ? -6.754 9.420 19.370 1.00 97.81 82 GLU A C 1
ATOM 604 O O . GLU A 1 82 ? -7.766 9.802 19.953 1.00 97.81 82 GLU A O 1
ATOM 609 N N . ALA A 1 83 ? -6.339 10.007 18.246 1.00 97.62 83 ALA A N 1
ATOM 610 C CA . ALA A 1 83 ? -7.070 11.108 17.623 1.00 97.62 83 ALA A CA 1
ATOM 611 C C . ALA A 1 83 ? -8.395 10.664 16.976 1.00 97.62 83 ALA A C 1
ATOM 613 O O . ALA A 1 83 ? -9.341 11.454 16.897 1.00 97.62 83 ALA A O 1
ATOM 614 N N . ALA A 1 84 ? -8.483 9.411 16.522 1.00 97.50 84 ALA A N 1
ATOM 615 C CA . ALA A 1 84 ? -9.692 8.847 15.932 1.00 97.50 84 ALA A CA 1
ATOM 616 C C . ALA A 1 84 ? -10.746 8.468 16.988 1.00 97.50 84 ALA A C 1
ATOM 618 O O . ALA A 1 84 ? -11.939 8.655 16.754 1.00 97.50 84 ALA A O 1
ATOM 619 N N . LYS A 1 85 ? -10.338 7.990 18.171 1.00 97.12 85 LYS A N 1
ATOM 620 C CA . LYS A 1 85 ? -11.249 7.536 19.242 1.00 97.12 85 LYS A CA 1
ATOM 621 C C . LYS A 1 85 ? -12.358 8.539 19.616 1.00 97.12 85 LYS A C 1
ATOM 623 O O . LYS A 1 85 ? -13.512 8.117 19.691 1.00 97.12 85 LYS A O 1
ATOM 628 N N . PRO A 1 86 ? -12.097 9.851 19.788 1.00 97.06 86 PRO A N 1
ATOM 629 C CA . PRO A 1 86 ? -13.146 10.836 20.074 1.00 97.06 86 PRO A CA 1
ATOM 630 C C . PRO A 1 86 ? -14.184 11.022 18.957 1.00 97.06 86 PRO A C 1
ATOM 632 O O . PRO A 1 86 ? -15.217 11.652 19.184 1.00 97.06 86 PRO A O 1
ATOM 635 N N . LYS A 1 87 ? -13.913 10.534 17.739 1.00 97.44 87 LYS A N 1
ATOM 636 C CA . LYS A 1 87 ? -14.857 10.554 16.610 1.00 97.44 87 LYS A CA 1
ATOM 637 C C . LYS A 1 87 ? -15.840 9.383 16.658 1.00 97.44 87 LYS A C 1
ATOM 639 O O . LYS A 1 87 ? -16.883 9.445 16.011 1.00 97.44 87 LYS A O 1
ATOM 644 N N . MET A 1 88 ? -15.526 8.343 17.426 1.00 97.62 88 MET A N 1
ATOM 645 C CA . MET A 1 88 ? -16.320 7.123 17.511 1.00 97.62 88 MET A CA 1
ATOM 646 C C . MET A 1 88 ? -17.472 7.257 18.505 1.00 97.62 88 MET A C 1
ATOM 648 O O . MET A 1 88 ? -17.409 8.019 19.476 1.00 97.62 88 MET A O 1
ATOM 652 N N . ASN A 1 89 ? -18.516 6.468 18.286 1.00 95.75 89 ASN A N 1
ATOM 653 C CA . ASN A 1 89 ? -19.537 6.202 19.283 1.00 95.75 89 ASN A CA 1
ATOM 654 C C . ASN A 1 89 ? -18.891 5.553 20.522 1.00 95.75 89 ASN A C 1
ATOM 656 O O . ASN A 1 89 ? -18.211 4.535 20.418 1.00 95.75 89 ASN A O 1
ATOM 660 N N . GLN A 1 90 ? -19.096 6.137 21.704 1.00 91.56 90 GLN A N 1
ATOM 661 C CA . GLN A 1 90 ? -18.402 5.719 22.930 1.00 91.56 90 GLN A CA 1
ATOM 662 C C . GLN A 1 90 ? -18.933 4.407 23.533 1.00 91.56 90 GLN A C 1
ATOM 664 O O . GLN A 1 90 ? -18.294 3.842 24.417 1.00 91.56 90 GLN A O 1
ATOM 669 N N . HIS A 1 91 ? -20.093 3.926 23.080 1.00 89.94 91 HIS A N 1
ATOM 670 C CA . HIS A 1 91 ? -20.721 2.711 23.602 1.00 89.94 91 HIS A CA 1
ATOM 671 C C . HIS A 1 91 ? -20.453 1.485 22.733 1.00 89.94 91 HIS A C 1
ATOM 673 O O . HIS A 1 91 ? -20.294 0.389 23.264 1.00 89.94 91 HIS A O 1
ATOM 679 N N . HIS A 1 92 ? -20.424 1.659 21.412 1.00 90.38 92 HIS A N 1
ATOM 680 C CA . HIS A 1 92 ? -20.314 0.542 20.470 1.00 90.38 92 HIS A CA 1
ATOM 681 C C . HIS A 1 92 ? -19.480 0.850 19.221 1.00 90.38 92 HIS A C 1
ATOM 683 O O . HIS A 1 92 ? -19.467 0.049 18.291 1.00 90.38 92 HIS A O 1
ATOM 689 N N . GLY A 1 93 ? -18.791 1.993 19.176 1.00 94.81 93 GLY A N 1
ATOM 690 C CA . GLY A 1 93 ? -17.906 2.331 18.068 1.00 94.81 93 GLY A CA 1
ATOM 691 C C . GLY A 1 93 ? -16.659 1.448 18.051 1.00 94.81 93 GLY A C 1
ATOM 692 O O . GLY A 1 93 ? -16.005 1.275 19.082 1.00 94.81 93 GLY A O 1
ATOM 693 N N . VAL A 1 94 ? -16.309 0.918 16.877 1.00 96.81 94 VAL A N 1
ATOM 694 C CA . VAL A 1 94 ? -15.114 0.079 16.687 1.00 96.81 94 VAL A CA 1
ATOM 695 C C . VAL A 1 94 ? -14.238 0.632 15.568 1.00 96.81 94 VAL A C 1
ATOM 697 O O . VAL A 1 94 ? -14.705 0.936 14.468 1.00 96.81 94 VAL A O 1
ATOM 700 N N . ILE A 1 95 ? -12.942 0.749 15.848 1.00 98.19 95 ILE A N 1
ATOM 701 C CA . ILE A 1 95 ? -11.925 1.082 14.852 1.00 98.19 95 ILE A CA 1
ATOM 702 C C . ILE A 1 95 ? -11.276 -0.219 14.381 1.00 98.19 95 ILE A C 1
ATOM 704 O O . ILE A 1 95 ? -10.669 -0.933 15.173 1.00 98.19 95 ILE A O 1
ATOM 708 N N . TYR A 1 96 ? -11.348 -0.507 13.088 1.00 98.31 96 TYR A N 1
ATOM 709 C CA . TYR A 1 96 ? -10.616 -1.595 12.453 1.00 98.31 96 TYR A CA 1
ATOM 710 C C . TYR A 1 96 ? -9.359 -1.046 11.790 1.00 98.31 96 TYR A C 1
ATOM 712 O O . TYR A 1 96 ? -9.426 -0.355 10.774 1.00 98.31 96 TYR A O 1
ATOM 720 N N . TYR A 1 97 ? -8.199 -1.351 12.355 1.00 98.19 97 TYR A N 1
ATOM 721 C CA . TYR A 1 97 ? -6.925 -1.012 11.738 1.00 98.19 97 TYR A CA 1
ATOM 722 C C . TYR A 1 97 ? -6.476 -2.182 10.864 1.00 98.19 97 TYR A C 1
ATOM 724 O O . TYR A 1 97 ? -6.206 -3.275 11.364 1.00 98.19 97 TYR A O 1
ATOM 732 N N . THR A 1 98 ? -6.418 -1.984 9.555 1.00 97.25 98 THR A N 1
ATOM 733 C CA . THR A 1 98 ? -6.041 -3.040 8.614 1.00 97.25 98 THR A CA 1
ATOM 734 C C . THR A 1 98 ? -4.526 -3.112 8.484 1.00 97.25 98 THR A C 1
ATOM 736 O O . THR A 1 98 ? -3.867 -2.085 8.317 1.00 97.25 98 THR A O 1
ATOM 739 N N . GLY A 1 99 ? -3.976 -4.324 8.543 1.00 96.69 99 GLY A N 1
ATOM 740 C CA . GLY A 1 99 ? -2.584 -4.580 8.188 1.00 96.69 99 GLY A CA 1
ATOM 741 C C . GLY A 1 99 ? -2.347 -4.524 6.678 1.00 96.69 99 GLY A C 1
ATOM 742 O O . GLY A 1 99 ? -3.121 -3.949 5.913 1.00 96.69 99 GLY A O 1
ATOM 743 N N . TYR A 1 100 ? -1.275 -5.169 6.247 1.00 96.75 100 TYR A N 1
ATOM 744 C CA . TYR A 1 100 ? -0.917 -5.352 4.843 1.00 96.75 100 TYR A CA 1
ATOM 745 C C . TYR A 1 100 ? -0.732 -6.840 4.544 1.00 96.75 100 TYR A C 1
ATOM 747 O O . TYR A 1 100 ? -0.307 -7.583 5.419 1.00 96.75 100 TYR A O 1
ATOM 755 N N . ALA A 1 101 ? -1.007 -7.291 3.324 1.00 97.44 101 ALA A N 1
ATOM 756 C CA . ALA A 1 101 ? -0.585 -8.625 2.898 1.00 97.44 101 ALA A CA 1
ATOM 757 C C . ALA A 1 101 ? 0.733 -8.548 2.120 1.00 97.44 101 ALA A C 1
ATOM 759 O O . ALA A 1 101 ? 1.041 -7.524 1.504 1.00 97.44 101 ALA A O 1
ATOM 760 N N . GLY A 1 102 ? 1.521 -9.622 2.155 1.00 97.38 102 GLY A N 1
ATOM 761 C CA . GLY A 1 102 ? 2.674 -9.784 1.281 1.00 97.38 102 GLY A CA 1
ATOM 762 C C . GLY A 1 102 ? 2.231 -9.661 -0.173 1.00 97.38 102 GLY A C 1
ATOM 763 O O . GLY A 1 102 ? 1.226 -10.241 -0.578 1.00 97.38 102 GLY A O 1
ATOM 764 N N . PHE A 1 103 ? 2.963 -8.888 -0.968 1.00 97.19 103 PHE A N 1
ATOM 765 C CA . PHE A 1 103 ? 2.554 -8.579 -2.337 1.00 97.19 103 PHE A CA 1
ATOM 766 C C . PHE A 1 103 ? 2.936 -9.664 -3.332 1.00 97.19 103 PHE A C 1
ATOM 768 O O . PHE A 1 103 ? 2.358 -9.718 -4.411 1.00 97.19 103 PHE A O 1
ATOM 775 N N . PHE A 1 104 ? 3.890 -10.526 -2.983 1.00 98.25 104 PHE A N 1
ATOM 776 C CA . PHE A 1 104 ? 4.455 -11.499 -3.908 1.00 98.25 104 PHE A CA 1
ATOM 777 C C . PHE A 1 104 ? 4.338 -12.934 -3.381 1.00 98.25 104 PHE A C 1
ATOM 779 O O . PHE A 1 104 ? 4.582 -13.177 -2.205 1.00 98.25 104 PHE A O 1
ATOM 786 N N . GLY A 1 105 ? 4.014 -13.903 -4.232 1.00 98.06 105 GLY A N 1
ATOM 787 C CA . GLY A 1 105 ? 4.250 -15.314 -3.951 1.00 98.06 105 GLY A CA 1
ATOM 788 C C . GLY A 1 105 ? 5.748 -15.561 -3.804 1.00 98.06 105 GLY A C 1
ATOM 789 O O . GLY A 1 105 ? 6.557 -14.832 -4.380 1.00 98.06 105 GLY A O 1
ATOM 790 N N . THR A 1 106 ? 6.134 -16.555 -3.009 1.00 98.00 106 THR A N 1
ATOM 791 C CA . THR A 1 106 ? 7.546 -16.897 -2.740 1.00 98.00 106 THR A CA 1
ATOM 792 C C . THR A 1 106 ? 7.778 -18.410 -2.749 1.00 98.00 106 THR A C 1
ATOM 794 O O . THR A 1 106 ? 8.701 -18.899 -2.108 1.00 98.00 106 THR A O 1
ATOM 797 N N . ASP A 1 107 ? 6.914 -19.157 -3.440 1.00 97.56 107 ASP A N 1
ATOM 798 C CA . ASP A 1 107 ? 6.948 -20.626 -3.453 1.00 97.56 107 ASP A CA 1
ATOM 799 C C . ASP A 1 107 ? 8.021 -21.190 -4.401 1.00 97.56 107 ASP A C 1
ATOM 801 O O . ASP A 1 107 ? 8.527 -22.289 -4.184 1.00 97.56 107 ASP A O 1
ATOM 805 N N . ASP A 1 108 ? 8.345 -20.460 -5.472 1.00 97.69 108 ASP A N 1
ATOM 806 C CA . ASP A 1 108 ? 9.253 -20.888 -6.540 1.00 97.69 108 ASP A CA 1
ATOM 807 C C . ASP A 1 108 ? 10.014 -19.707 -7.170 1.00 97.69 108 ASP A C 1
ATOM 809 O O . ASP A 1 108 ? 9.841 -18.553 -6.770 1.00 97.69 108 ASP A O 1
ATOM 813 N N . ASP A 1 109 ? 10.868 -19.996 -8.153 1.00 97.62 109 ASP A N 1
ATOM 814 C CA . ASP A 1 109 ? 11.726 -19.062 -8.895 1.00 97.62 109 ASP A CA 1
ATOM 815 C C . ASP A 1 109 ? 11.149 -18.651 -10.266 1.00 97.62 109 ASP A C 1
ATOM 817 O O . ASP A 1 109 ? 11.835 -18.023 -11.074 1.00 97.62 109 ASP A O 1
ATOM 821 N N . LEU A 1 110 ? 9.872 -18.950 -10.546 1.00 96.88 110 LEU A N 1
ATOM 822 C CA . LEU A 1 110 ? 9.258 -18.723 -11.863 1.00 96.88 110 LEU A CA 1
ATOM 823 C C . LEU A 1 110 ? 9.343 -17.252 -12.313 1.00 96.88 110 LEU A C 1
ATOM 825 O O . LEU A 1 110 ? 9.453 -16.961 -13.506 1.00 96.88 110 LEU A O 1
ATOM 829 N N . CYS A 1 111 ? 9.323 -16.328 -11.352 1.00 97.50 111 CYS A N 1
ATOM 830 C CA . CYS A 1 111 ? 9.415 -14.889 -11.580 1.00 97.50 111 CYS A CA 1
ATOM 831 C C . CYS A 1 111 ? 10.842 -14.320 -11.621 1.00 97.50 111 CYS A C 1
ATOM 833 O O . CYS A 1 111 ? 10.995 -13.109 -11.782 1.00 97.50 111 CYS A O 1
ATOM 835 N N . ASP A 1 112 ? 11.893 -15.136 -11.524 1.00 97.81 112 ASP A N 1
ATOM 836 C CA . ASP A 1 112 ? 13.265 -14.624 -11.394 1.00 97.81 112 ASP A CA 1
ATOM 837 C C . ASP A 1 112 ? 13.755 -13.833 -12.611 1.00 97.81 112 ASP A C 1
ATOM 839 O O . ASP A 1 112 ? 14.620 -12.970 -12.485 1.00 97.81 112 ASP A O 1
ATOM 843 N N . ASN A 1 113 ? 13.138 -14.056 -13.772 1.00 95.94 113 ASN A N 1
ATOM 844 C CA . ASN A 1 113 ? 13.406 -13.307 -15.001 1.00 95.94 113 ASN A CA 1
ATOM 845 C C . ASN A 1 113 ? 12.307 -12.285 -15.343 1.00 95.94 113 ASN A C 1
ATOM 847 O O . ASN A 1 113 ? 12.330 -11.682 -16.419 1.00 95.94 113 ASN A O 1
ATOM 851 N N . VAL A 1 114 ? 11.337 -12.077 -14.450 1.00 95.25 114 VAL A N 1
ATOM 852 C CA . VAL A 1 114 ? 10.260 -11.097 -14.624 1.00 95.25 114 VAL A CA 1
ATOM 853 C C . VAL A 1 114 ? 10.731 -9.743 -14.111 1.00 95.25 114 VAL A C 1
ATOM 855 O O . VAL A 1 114 ? 11.291 -9.619 -13.024 1.00 95.25 114 VAL A O 1
ATOM 858 N N . THR A 1 115 ? 10.490 -8.701 -14.900 1.00 92.62 115 THR A N 1
ATOM 859 C CA . THR A 1 115 ? 10.782 -7.319 -14.526 1.00 92.62 115 THR A CA 1
ATOM 860 C C . THR A 1 115 ? 9.617 -6.423 -14.902 1.00 92.62 115 THR A C 1
ATOM 862 O O . THR A 1 115 ? 9.082 -6.501 -16.011 1.00 92.62 115 THR A O 1
ATOM 865 N N . TRP A 1 116 ? 9.247 -5.549 -13.974 1.00 91.00 116 TRP A N 1
ATOM 866 C CA . TRP A 1 116 ? 8.244 -4.510 -14.192 1.00 91.00 116 TRP A CA 1
ATOM 867 C C . TRP A 1 116 ? 8.873 -3.134 -14.400 1.00 91.00 116 TRP A C 1
ATOM 869 O O . TRP A 1 116 ? 8.166 -2.128 -14.382 1.00 91.00 116 TRP A O 1
ATOM 879 N N . ALA A 1 117 ? 10.186 -3.087 -14.665 1.00 89.31 117 ALA A N 1
ATOM 880 C CA . ALA A 1 117 ? 10.882 -1.851 -14.979 1.00 89.31 117 ALA A CA 1
ATOM 881 C C . ALA A 1 117 ? 10.184 -1.106 -16.126 1.00 89.31 117 ALA A C 1
ATOM 883 O O . ALA A 1 117 ? 9.912 -1.661 -17.202 1.00 89.31 117 ALA A O 1
ATOM 884 N N . VAL A 1 118 ? 9.936 0.181 -15.918 1.00 84.69 118 VAL A N 1
ATOM 885 C CA . VAL A 1 118 ? 9.308 1.059 -16.901 1.00 84.69 118 VAL A CA 1
ATOM 886 C C . VAL A 1 118 ? 10.150 1.114 -18.168 1.00 84.69 118 VAL A C 1
ATOM 888 O O . VAL A 1 118 ? 9.618 0.950 -19.266 1.00 84.69 118 VAL A O 1
ATOM 891 N N . TRP A 1 119 ? 11.464 1.195 -18.000 1.00 84.19 119 TRP A N 1
ATOM 892 C CA . TRP A 1 119 ? 12.446 1.359 -19.067 1.00 84.19 119 TRP A CA 1
ATOM 893 C C . TRP A 1 119 ? 13.069 0.035 -19.538 1.00 84.19 119 TRP A C 1
ATOM 895 O O . TRP A 1 119 ? 14.130 0.034 -20.154 1.00 84.19 119 TRP A O 1
ATOM 905 N N . ARG A 1 120 ? 12.422 -1.116 -19.280 1.00 83.62 120 ARG A N 1
ATOM 906 C CA . ARG A 1 120 ? 12.989 -2.463 -19.528 1.00 83.62 120 ARG A CA 1
ATOM 907 C C . ARG A 1 120 ? 13.504 -2.727 -20.950 1.00 83.62 120 ARG A C 1
ATOM 909 O O . ARG A 1 120 ? 14.338 -3.614 -21.115 1.00 83.62 120 ARG A O 1
ATOM 916 N N . SER A 1 121 ? 12.967 -2.020 -21.947 1.00 83.31 121 SER A N 1
ATOM 917 C CA . SER A 1 121 ? 13.333 -2.152 -23.366 1.00 83.31 121 SER A CA 1
ATOM 918 C C . SER A 1 121 ? 14.505 -1.255 -23.776 1.00 83.31 121 SER A C 1
ATOM 920 O O . SER A 1 121 ? 15.087 -1.482 -24.831 1.00 83.31 121 SER A O 1
ATOM 922 N N . LEU A 1 122 ? 14.821 -0.239 -22.968 1.00 81.25 122 LEU A N 1
ATOM 923 C CA . LEU A 1 122 ? 15.856 0.764 -23.238 1.00 81.25 122 LEU A CA 1
ATOM 924 C C . LEU A 1 122 ? 17.086 0.576 -22.341 1.00 81.25 122 LEU A C 1
ATOM 926 O O . LEU A 1 122 ? 18.187 0.924 -22.749 1.00 81.25 122 LEU A O 1
ATOM 930 N N . GLU A 1 123 ? 16.910 -0.028 -21.161 1.00 77.88 123 GLU A N 1
ATOM 931 C CA . GLU A 1 123 ? 17.978 -0.265 -20.191 1.00 77.88 123 GLU A CA 1
ATOM 932 C C . GLU A 1 123 ? 18.197 -1.763 -19.920 1.00 77.88 123 GLU A C 1
ATOM 934 O O . GLU A 1 123 ? 17.272 -2.563 -19.687 1.00 77.88 123 GLU A O 1
ATOM 939 N N . HIS A 1 124 ? 19.468 -2.154 -19.923 1.00 74.06 124 HIS A N 1
ATOM 940 C CA . HIS A 1 124 ? 19.891 -3.519 -19.650 1.00 74.06 124 HIS A CA 1
ATOM 941 C C . HIS A 1 124 ? 19.991 -3.786 -18.144 1.00 74.06 124 HIS A C 1
ATOM 943 O O . HIS A 1 124 ? 19.558 -4.855 -17.702 1.00 74.06 124 HIS A O 1
ATOM 949 N N . THR A 1 125 ? 20.471 -2.807 -17.377 1.00 82.81 125 THR A N 1
ATOM 950 C CA . THR A 1 125 ? 20.655 -2.847 -15.922 1.00 82.81 125 THR A CA 1
ATOM 951 C C . THR A 1 125 ? 19.342 -2.541 -15.213 1.00 82.81 125 THR A C 1
ATOM 953 O O . THR A 1 125 ? 18.937 -1.390 -15.082 1.00 82.81 125 THR A O 1
ATOM 956 N N . LYS A 1 126 ? 18.648 -3.584 -14.757 1.00 87.38 126 LYS A N 1
ATOM 957 C CA . LYS A 1 126 ? 17.343 -3.454 -14.105 1.00 87.38 126 LYS A CA 1
ATOM 958 C C . LYS A 1 126 ? 17.144 -4.494 -13.020 1.00 87.38 126 LYS A C 1
ATOM 960 O O . LYS A 1 126 ? 17.744 -5.565 -13.056 1.00 87.38 126 LYS A O 1
ATOM 965 N N . GLN A 1 127 ? 16.256 -4.174 -12.092 1.00 92.06 127 GLN A N 1
ATOM 966 C CA . GLN A 1 127 ? 15.809 -5.095 -11.059 1.00 92.06 127 GLN A CA 1
ATOM 967 C C . GLN A 1 127 ? 14.795 -6.096 -11.618 1.00 92.06 127 GLN A C 1
ATOM 969 O O . GLN A 1 127 ? 13.961 -5.764 -12.473 1.00 92.06 127 GLN A O 1
ATOM 974 N N . TYR A 1 128 ? 14.883 -7.320 -11.105 1.00 94.50 128 TYR A N 1
ATOM 975 C CA . TYR A 1 128 ? 13.990 -8.433 -11.404 1.00 94.50 128 TYR A CA 1
ATOM 976 C C . TYR A 1 128 ? 13.284 -8.884 -10.128 1.00 94.50 128 TYR A C 1
ATOM 978 O O . TYR A 1 128 ? 13.809 -8.736 -9.022 1.00 94.50 128 TYR A O 1
ATOM 986 N N . LEU A 1 129 ? 12.102 -9.475 -10.283 1.00 96.06 129 LEU A N 1
ATOM 987 C CA . LEU A 1 129 ? 11.285 -10.000 -9.190 1.00 96.06 129 LEU A CA 1
ATOM 988 C C . LEU A 1 129 ? 11.779 -11.385 -8.743 1.00 96.06 129 LEU A C 1
ATOM 990 O O . LEU A 1 129 ? 11.004 -12.338 -8.632 1.00 96.06 129 LEU A O 1
ATOM 994 N N . THR A 1 130 ? 13.083 -11.484 -8.469 1.00 97.62 130 THR A N 1
ATOM 995 C CA . THR A 1 130 ? 13.714 -12.716 -7.989 1.00 97.62 130 THR A CA 1
ATOM 996 C C . THR A 1 130 ? 13.068 -13.199 -6.703 1.00 97.62 130 THR A C 1
ATOM 998 O O . THR A 1 130 ? 12.524 -12.410 -5.924 1.00 97.62 130 THR A O 1
ATOM 1001 N N . LEU A 1 131 ? 13.132 -14.502 -6.447 1.00 98.38 131 LEU A N 1
ATOM 1002 C CA . LEU A 1 131 ? 12.644 -15.089 -5.204 1.00 98.38 131 LEU A CA 1
ATOM 1003 C C . LEU A 1 131 ? 13.248 -14.387 -3.978 1.00 98.38 131 LEU A C 1
ATOM 1005 O O . LEU A 1 131 ? 12.527 -14.097 -3.022 1.00 98.38 131 LEU A O 1
ATOM 1009 N N . SER A 1 132 ? 14.539 -14.041 -4.030 1.00 97.62 132 SER A N 1
ATOM 1010 C CA . SER A 1 132 ? 15.200 -13.268 -2.972 1.00 97.62 132 SER A CA 1
ATOM 1011 C C . SER A 1 132 ? 14.559 -11.889 -2.793 1.00 97.62 132 SER A C 1
ATOM 1013 O O . SER A 1 132 ? 14.189 -11.539 -1.674 1.00 97.62 132 SER A O 1
ATOM 1015 N N . MET A 1 133 ? 14.361 -11.139 -3.885 1.00 96.19 133 MET A N 1
ATOM 1016 C CA . MET A 1 133 ? 13.736 -9.811 -3.856 1.00 96.19 133 MET A CA 1
ATOM 1017 C C . MET A 1 133 ? 12.311 -9.872 -3.289 1.00 96.19 133 MET A C 1
ATOM 1019 O O . MET A 1 133 ? 11.960 -9.130 -2.374 1.00 96.19 133 MET A O 1
ATOM 1023 N N . ARG A 1 134 ? 11.488 -10.804 -3.784 1.00 97.94 134 ARG A N 1
ATOM 1024 C CA . ARG A 1 134 ? 10.102 -11.007 -3.329 1.00 97.94 134 ARG A CA 1
ATOM 1025 C C . ARG A 1 134 ? 10.037 -11.372 -1.846 1.00 97.94 134 ARG A C 1
ATOM 1027 O O . ARG A 1 134 ? 9.220 -10.823 -1.105 1.00 97.94 134 ARG A O 1
ATOM 1034 N N . THR A 1 135 ? 10.923 -12.261 -1.401 1.00 98.19 135 THR A N 1
ATOM 1035 C CA . THR A 1 135 ? 11.019 -12.679 0.006 1.00 98.19 135 THR A CA 1
ATOM 1036 C C . THR A 1 135 ? 11.401 -11.513 0.909 1.00 98.19 135 THR A C 1
ATOM 1038 O O . THR A 1 135 ? 10.794 -11.336 1.970 1.00 98.19 135 THR A O 1
ATOM 1041 N N . GLU A 1 136 ? 12.369 -10.701 0.484 1.00 97.06 136 GLU A N 1
ATOM 1042 C CA . GLU A 1 136 ? 12.838 -9.543 1.237 1.00 97.06 136 GLU A CA 1
ATOM 1043 C C . GLU A 1 136 ? 11.745 -8.479 1.363 1.00 97.06 136 GLU A C 1
ATOM 1045 O O . GLU A 1 136 ? 11.413 -8.086 2.483 1.00 97.06 136 GLU A O 1
ATOM 1050 N N . LEU A 1 137 ? 11.092 -8.100 0.261 1.00 96.81 137 LEU A N 1
ATOM 1051 C CA . LEU A 1 137 ? 9.983 -7.139 0.276 1.00 96.81 137 LEU A CA 1
ATOM 1052 C C . LEU A 1 137 ? 8.821 -7.609 1.168 1.00 96.81 137 LEU A C 1
ATOM 1054 O O . LEU A 1 137 ? 8.314 -6.836 1.983 1.00 96.81 137 LEU A O 1
ATOM 1058 N N . ASN A 1 138 ? 8.439 -8.888 1.096 1.00 97.94 138 ASN A N 1
ATOM 1059 C CA . ASN A 1 138 ? 7.404 -9.441 1.975 1.00 97.94 138 ASN A CA 1
ATOM 1060 C C . ASN A 1 138 ? 7.828 -9.471 3.453 1.00 97.94 138 ASN A C 1
ATOM 1062 O O . ASN A 1 138 ? 6.981 -9.380 4.342 1.00 97.94 138 ASN A O 1
ATOM 1066 N N . SER A 1 139 ? 9.126 -9.604 3.744 1.00 97.56 139 SER A N 1
ATOM 1067 C CA . SER A 1 139 ? 9.622 -9.562 5.124 1.00 97.56 139 SER A CA 1
ATOM 1068 C C . SER A 1 139 ? 9.402 -8.190 5.762 1.00 97.56 139 SER A C 1
ATOM 1070 O O . SER A 1 139 ? 8.973 -8.121 6.914 1.00 97.56 139 SER A O 1
ATOM 1072 N N . LEU A 1 140 ? 9.577 -7.111 4.991 1.00 97.06 140 LEU A N 1
ATOM 1073 C CA . LEU A 1 140 ? 9.305 -5.746 5.442 1.00 97.06 140 LEU A CA 1
ATOM 1074 C C . LEU A 1 140 ? 7.825 -5.565 5.783 1.00 97.06 140 LEU A C 1
ATOM 1076 O O . LEU A 1 140 ? 7.505 -5.007 6.832 1.00 97.06 140 LEU A O 1
ATOM 1080 N N . VAL A 1 141 ? 6.927 -6.101 4.948 1.00 97.00 141 VAL A N 1
ATOM 1081 C CA . VAL A 1 141 ? 5.476 -6.079 5.198 1.00 97.00 141 VAL A CA 1
ATOM 1082 C C . VAL A 1 141 ? 5.140 -6.747 6.535 1.00 97.00 141 VAL A C 1
ATOM 1084 O O . VAL A 1 141 ? 4.455 -6.156 7.374 1.00 97.00 141 VAL A O 1
ATOM 1087 N N . ARG A 1 142 ? 5.677 -7.947 6.786 1.00 97.38 142 ARG A N 1
ATOM 1088 C CA . ARG A 1 142 ? 5.460 -8.665 8.055 1.00 97.38 142 ARG A CA 1
ATOM 1089 C C . ARG A 1 142 ? 6.010 -7.905 9.263 1.00 97.38 142 ARG A C 1
ATOM 1091 O O . ARG A 1 142 ? 5.364 -7.883 10.316 1.00 97.38 142 ARG A O 1
ATOM 1098 N N . SER A 1 143 ? 7.166 -7.256 9.126 1.00 96.88 143 SER A N 1
ATOM 1099 C CA . SER A 1 143 ? 7.729 -6.438 10.204 1.00 96.88 143 SER A CA 1
ATOM 1100 C C . SER A 1 143 ? 6.853 -5.221 10.512 1.00 96.88 143 SER A C 1
ATOM 1102 O O . SER A 1 143 ? 6.568 -4.968 11.681 1.00 96.88 143 SER A O 1
ATOM 1104 N N . VAL A 1 144 ? 6.326 -4.527 9.497 1.00 96.81 144 VAL A N 1
ATOM 1105 C CA . VAL A 1 144 ? 5.361 -3.429 9.696 1.00 96.81 144 VAL A CA 1
ATOM 1106 C C . VAL A 1 144 ? 4.105 -3.929 10.407 1.00 96.81 144 VAL A C 1
ATOM 1108 O O . VAL A 1 144 ? 3.717 -3.361 11.426 1.00 96.81 144 VAL A O 1
ATOM 1111 N N . ASN A 1 145 ? 3.505 -5.028 9.940 1.00 98.00 145 ASN A N 1
ATOM 1112 C CA . ASN A 1 145 ? 2.318 -5.611 10.575 1.00 98.00 145 ASN A CA 1
ATOM 1113 C C . ASN A 1 145 ? 2.543 -5.974 12.043 1.00 98.00 145 ASN A C 1
ATOM 1115 O O . ASN A 1 145 ? 1.623 -5.862 12.851 1.00 98.00 145 ASN A O 1
ATOM 1119 N N . THR A 1 146 ? 3.751 -6.408 12.404 1.00 97.62 146 THR A N 1
ATOM 1120 C CA . THR A 1 146 ? 4.102 -6.712 13.796 1.00 97.62 146 THR A CA 1
ATOM 1121 C C . THR A 1 146 ? 3.978 -5.469 14.678 1.00 97.62 146 THR A C 1
ATOM 1123 O O . THR A 1 146 ? 3.352 -5.528 15.738 1.00 97.62 146 THR A O 1
ATOM 1126 N N . ILE A 1 147 ? 4.490 -4.330 14.207 1.00 97.56 147 ILE A N 1
ATOM 1127 C CA . ILE A 1 147 ? 4.427 -3.046 14.918 1.00 97.56 147 ILE A CA 1
ATOM 1128 C C . ILE A 1 147 ? 2.986 -2.525 14.969 1.00 97.56 147 ILE A C 1
ATOM 1130 O O . ILE A 1 147 ? 2.516 -2.115 16.033 1.00 97.56 147 ILE A O 1
ATOM 1134 N N . LEU A 1 148 ? 2.257 -2.597 13.848 1.00 97.94 148 LEU A N 1
ATOM 1135 C CA . LEU A 1 148 ? 0.851 -2.188 13.774 1.00 97.94 148 LEU A CA 1
ATOM 1136 C C . LEU A 1 148 ? -0.021 -2.976 14.749 1.00 97.94 148 LEU A C 1
ATOM 1138 O O . LEU A 1 148 ? -0.740 -2.378 15.548 1.00 97.94 148 LEU A O 1
ATOM 1142 N N . ARG A 1 149 ? 0.088 -4.310 14.737 1.00 98.12 149 ARG A N 1
ATOM 1143 C CA . ARG A 1 149 ? -0.658 -5.183 15.650 1.00 98.12 149 ARG A CA 1
ATOM 1144 C C . ARG A 1 149 ? -0.375 -4.815 17.103 1.00 98.12 149 ARG A C 1
ATOM 1146 O O . ARG A 1 149 ? -1.307 -4.703 17.888 1.00 98.12 149 ARG A O 1
ATOM 1153 N N . LYS A 1 150 ? 0.890 -4.563 17.453 1.00 97.94 150 LYS A N 1
ATOM 1154 C CA . LYS A 1 150 ? 1.280 -4.158 18.809 1.00 97.94 150 LYS A CA 1
ATOM 1155 C C . LYS A 1 150 ? 0.622 -2.837 19.228 1.00 97.94 150 LYS A C 1
ATOM 1157 O O . LYS A 1 150 ? 0.057 -2.773 20.318 1.00 97.94 150 LYS A O 1
ATOM 1162 N N . ALA A 1 151 ? 0.664 -1.808 18.377 1.00 97.75 151 ALA A N 1
ATOM 1163 C CA . ALA A 1 151 ? 0.056 -0.502 18.659 1.00 97.75 151 ALA A CA 1
ATOM 1164 C C . ALA A 1 151 ? -1.473 -0.584 18.793 1.00 97.75 151 ALA A C 1
ATOM 1166 O O . ALA A 1 151 ? -2.064 0.017 19.693 1.00 97.75 151 ALA A O 1
ATOM 1167 N N . VAL A 1 152 ? -2.111 -1.376 17.932 1.00 98.06 152 VAL A N 1
ATOM 1168 C CA . VAL A 1 152 ? -3.562 -1.588 17.941 1.00 98.06 152 VAL A CA 1
ATOM 1169 C C . VAL A 1 152 ? -4.000 -2.335 19.194 1.00 98.06 152 VAL A C 1
ATOM 1171 O O . VAL A 1 152 ? -4.871 -1.846 19.907 1.00 98.06 152 VAL A O 1
ATOM 1174 N N . THR A 1 153 ? -3.348 -3.449 19.533 1.00 97.19 153 THR A N 1
ATOM 1175 C CA . THR A 1 153 ? -3.659 -4.210 20.752 1.00 97.19 153 THR A CA 1
ATOM 1176 C C . THR A 1 153 ? -3.495 -3.353 22.009 1.00 97.19 153 THR A C 1
ATOM 1178 O O . THR A 1 153 ? -4.333 -3.404 22.908 1.00 97.19 153 THR A O 1
ATOM 1181 N N . ALA A 1 154 ? -2.455 -2.515 22.069 1.00 97.62 154 ALA A N 1
ATOM 1182 C CA . ALA A 1 154 ? -2.236 -1.604 23.193 1.00 97.62 154 ALA A CA 1
ATOM 1183 C C . ALA A 1 154 ? -3.291 -0.485 23.294 1.00 97.62 154 ALA A C 1
ATOM 1185 O O . ALA A 1 154 ? -3.473 0.090 24.365 1.00 97.62 154 ALA A O 1
ATOM 1186 N N . SER A 1 155 ? -4.007 -0.193 22.203 1.00 97.12 155 SER A N 1
ATOM 1187 C CA . SER A 1 155 ? -5.048 0.837 22.156 1.00 97.12 155 SER A CA 1
ATOM 1188 C C . SER A 1 155 ? -6.387 0.381 22.755 1.00 97.12 155 SER A C 1
ATOM 1190 O O . SER A 1 155 ? -7.287 1.209 22.917 1.00 97.12 155 SER A O 1
ATOM 1192 N N . GLY A 1 156 ? -6.512 -0.892 23.142 1.00 94.75 156 GLY A N 1
ATOM 1193 C CA . GLY A 1 156 ? -7.677 -1.443 23.835 1.00 94.75 156 GLY A CA 1
ATOM 1194 C C . GLY A 1 156 ? -8.727 -2.074 22.908 1.00 94.75 156 GLY A C 1
ATOM 1195 O O . GLY A 1 156 ? -8.617 -2.005 21.688 1.00 94.75 156 GLY A O 1
ATOM 1196 N N . PRO A 1 157 ? -9.775 -2.693 23.480 1.00 92.38 157 PRO A N 1
ATOM 1197 C CA . PRO A 1 157 ? -10.671 -3.615 22.766 1.00 92.38 157 PRO A CA 1
ATOM 1198 C C . PRO A 1 157 ? -11.600 -2.960 21.729 1.00 92.38 157 PRO A C 1
ATOM 1200 O O . PRO A 1 157 ? -12.187 -3.663 20.904 1.00 92.38 157 PRO A O 1
ATOM 1203 N N . SER A 1 158 ? -11.748 -1.631 21.761 1.00 93.44 158 SER A N 1
ATOM 1204 C CA . SER A 1 158 ? -12.489 -0.860 20.750 1.00 93.44 158 SER A CA 1
ATOM 1205 C C . SER A 1 158 ? -11.674 -0.591 19.479 1.00 93.44 158 SER A C 1
ATOM 1207 O O . SER A 1 158 ? -12.183 0.029 18.544 1.00 93.44 158 SER A O 1
ATOM 1209 N N . VAL A 1 159 ? -10.423 -1.057 19.425 1.00 97.75 159 VAL A N 1
ATOM 1210 C CA . VAL A 1 159 ? -9.547 -0.977 18.255 1.00 97.75 159 VAL A CA 1
ATOM 1211 C C . VAL A 1 159 ? -9.063 -2.388 17.923 1.00 97.75 159 VAL A C 1
ATOM 1213 O O . VAL A 1 159 ? -8.437 -3.047 18.748 1.00 97.75 159 VAL A O 1
ATOM 1216 N N . ARG A 1 160 ? -9.369 -2.876 16.721 1.00 97.38 160 ARG A N 1
ATOM 1217 C CA . ARG A 1 160 ? -9.139 -4.269 16.311 1.00 97.38 160 ARG A CA 1
ATOM 1218 C C . ARG A 1 160 ? -8.245 -4.323 15.080 1.00 97.38 160 ARG A C 1
ATOM 1220 O O . ARG A 1 160 ? -8.399 -3.519 14.162 1.00 97.38 160 ARG A O 1
ATOM 1227 N N . PHE A 1 161 ? -7.288 -5.248 15.071 1.00 98.06 161 PHE A N 1
ATOM 1228 C CA . PHE A 1 161 ? -6.347 -5.403 13.962 1.00 98.06 161 PHE A CA 1
ATOM 1229 C C . PHE A 1 161 ? -6.867 -6.435 12.962 1.00 98.06 161 PHE A C 1
ATOM 1231 O O . PHE A 1 161 ? -7.103 -7.583 13.334 1.00 98.06 161 PHE A O 1
ATOM 1238 N N . ILE A 1 162 ? -6.996 -6.048 11.693 1.00 98.00 162 ILE A N 1
ATOM 1239 C CA . ILE A 1 162 ? -7.381 -6.961 10.612 1.00 98.00 162 ILE A CA 1
ATOM 1240 C C . ILE A 1 162 ? -6.127 -7.420 9.876 1.00 98.00 162 ILE A C 1
ATOM 1242 O O . ILE A 1 162 ? -5.572 -6.695 9.047 1.00 98.00 162 ILE A O 1
ATOM 1246 N N . ASP A 1 163 ? -5.697 -8.640 10.187 1.00 97.56 163 ASP A N 1
ATOM 1247 C CA . ASP A 1 163 ? -4.581 -9.312 9.526 1.00 97.56 163 ASP A CA 1
ATOM 1248 C C . ASP A 1 163 ? -5.072 -10.219 8.395 1.00 97.56 163 ASP A C 1
ATOM 1250 O O . ASP A 1 163 ? -5.433 -11.377 8.611 1.00 97.56 163 ASP A O 1
ATOM 1254 N N . TYR A 1 164 ? -5.114 -9.677 7.183 1.00 97.56 164 TYR A N 1
ATOM 1255 C CA . TYR A 1 164 ? -5.635 -10.388 6.019 1.00 97.56 164 TYR A CA 1
ATOM 1256 C C . TYR A 1 164 ? -4.558 -11.119 5.198 1.00 97.56 164 TYR A C 1
ATOM 1258 O O . TYR A 1 164 ? -4.902 -11.743 4.194 1.00 97.56 164 TYR A O 1
ATOM 1266 N N . ASP A 1 165 ? -3.284 -11.091 5.616 1.00 97.94 165 ASP A N 1
ATOM 1267 C CA . ASP A 1 165 ? -2.149 -11.652 4.861 1.00 97.94 165 ASP A CA 1
ATOM 1268 C C . ASP A 1 165 ? -2.347 -13.131 4.518 1.00 97.94 165 ASP A C 1
ATOM 1270 O O . ASP A 1 165 ? -2.375 -13.522 3.350 1.00 97.94 165 ASP A O 1
ATOM 1274 N N . SER A 1 166 ? -2.633 -13.941 5.537 1.00 96.94 166 SER A N 1
ATOM 1275 C CA . SER A 1 166 ? -2.844 -15.384 5.378 1.00 96.94 166 SER A CA 1
ATOM 1276 C C . SER A 1 166 ? -4.017 -15.735 4.456 1.00 96.94 166 SER A C 1
ATOM 1278 O O . SER A 1 166 ? -3.966 -16.741 3.750 1.00 96.94 166 SER A O 1
ATOM 1280 N N . ARG A 1 167 ? -5.076 -14.911 4.417 1.00 97.69 167 ARG A N 1
ATOM 1281 C CA . ARG A 1 167 ? -6.224 -15.145 3.526 1.00 97.69 167 ARG A CA 1
ATOM 1282 C C . ARG A 1 167 ? -5.883 -14.831 2.075 1.00 97.69 167 ARG A C 1
ATOM 1284 O O . ARG A 1 167 ? -6.309 -15.575 1.195 1.00 97.69 167 ARG A O 1
ATOM 1291 N N . ILE A 1 168 ? -5.104 -13.775 1.838 1.00 98.19 168 ILE A N 1
ATOM 1292 C CA . ILE A 1 168 ? -4.607 -13.421 0.502 1.00 98.19 168 ILE A CA 1
ATOM 1293 C C . ILE A 1 168 ? -3.652 -14.496 -0.015 1.00 98.19 168 ILE A C 1
ATOM 1295 O O . ILE A 1 168 ? -3.776 -14.917 -1.163 1.00 98.19 168 ILE A O 1
ATOM 1299 N N . GLU A 1 169 ? -2.752 -14.990 0.832 1.00 97.38 169 GLU A N 1
ATOM 1300 C CA . GLU A 1 169 ? -1.883 -16.120 0.500 1.00 97.38 169 GLU A CA 1
ATOM 1301 C C . GLU A 1 169 ? -2.690 -17.388 0.186 1.00 97.38 169 GLU A C 1
ATOM 1303 O O . GLU A 1 169 ? -2.504 -17.992 -0.871 1.00 97.38 169 GLU A O 1
ATOM 1308 N N . ALA A 1 170 ? -3.647 -17.763 1.042 1.00 96.88 170 ALA A N 1
ATOM 1309 C CA . ALA A 1 170 ? -4.451 -18.971 0.855 1.00 96.88 170 ALA A CA 1
ATOM 1310 C C . ALA A 1 170 ? -5.263 -18.962 -0.452 1.00 96.88 170 ALA A C 1
ATOM 1312 O O . ALA A 1 170 ? -5.456 -20.011 -1.070 1.00 96.88 170 ALA A O 1
ATOM 1313 N N . MET A 1 171 ? -5.721 -17.789 -0.899 1.00 96.31 171 MET A N 1
ATOM 1314 C CA . MET A 1 171 ? -6.430 -17.640 -2.174 1.00 96.31 171 MET A CA 1
ATOM 1315 C C . MET A 1 171 ? -5.507 -17.422 -3.381 1.00 96.31 171 MET A C 1
ATOM 1317 O O . MET A 1 171 ? -6.007 -17.194 -4.483 1.00 96.31 171 MET A O 1
ATOM 1321 N N . ARG A 1 172 ? -4.180 -17.485 -3.197 1.00 97.06 172 ARG A N 1
ATOM 1322 C CA . ARG A 1 172 ? -3.168 -17.188 -4.225 1.00 97.06 172 ARG A CA 1
ATOM 1323 C C . ARG A 1 172 ? -3.382 -15.803 -4.843 1.00 97.06 172 ARG A C 1
ATOM 1325 O O . ARG A 1 172 ? -3.434 -15.640 -6.067 1.00 97.06 172 ARG A O 1
ATOM 1332 N N . GLY A 1 173 ? -3.586 -14.799 -3.995 1.00 97.50 173 GLY A N 1
ATOM 1333 C CA . GLY A 1 173 ? -3.951 -13.441 -4.395 1.00 97.50 173 GLY A CA 1
ATOM 1334 C C . GLY A 1 173 ? -2.782 -12.510 -4.707 1.00 97.50 173 GLY A C 1
ATOM 1335 O O . GLY A 1 173 ? -3.014 -11.379 -5.131 1.00 97.50 173 GLY A O 1
ATOM 1336 N N . ARG A 1 174 ? -1.537 -12.956 -4.529 1.00 98.00 174 ARG A N 1
ATOM 1337 C CA . ARG A 1 174 ? -0.330 -12.122 -4.660 1.00 98.00 174 ARG A CA 1
ATOM 1338 C C . ARG A 1 174 ? 0.196 -12.098 -6.098 1.00 98.00 174 ARG A C 1
ATOM 1340 O O . ARG A 1 174 ? -0.182 -12.923 -6.920 1.00 98.00 174 ARG A O 1
ATOM 1347 N N . TYR A 1 175 ? 1.080 -11.182 -6.447 1.00 97.75 175 TYR A N 1
ATOM 1348 C CA . TYR A 1 175 ? 1.817 -11.280 -7.714 1.00 97.75 175 TYR A CA 1
ATOM 1349 C C . TYR A 1 175 ? 2.780 -12.468 -7.675 1.00 97.75 175 TYR A C 1
ATOM 1351 O O . TYR A 1 175 ? 3.215 -12.843 -6.593 1.00 97.75 175 TYR A O 1
ATOM 1359 N N . CYS A 1 176 ? 3.191 -13.034 -8.807 1.00 97.38 176 CYS A N 1
ATOM 1360 C CA . CYS A 1 176 ? 4.201 -14.101 -8.837 1.00 97.38 176 CYS A CA 1
ATOM 1361 C C . CYS A 1 176 ? 3.852 -15.329 -7.971 1.00 97.38 176 CYS A C 1
ATOM 1363 O O . CYS A 1 176 ? 4.721 -15.918 -7.325 1.00 97.38 176 CYS A O 1
ATOM 1365 N N . GLU A 1 177 ? 2.573 -15.700 -7.911 1.00 97.69 177 GLU A N 1
ATOM 1366 C CA . GLU A 1 177 ? 2.153 -16.963 -7.294 1.00 97.69 177 GLU A CA 1
ATOM 1367 C C . GLU A 1 177 ? 2.594 -18.138 -8.172 1.00 97.69 177 GLU A C 1
ATOM 1369 O O . GLU A 1 177 ? 2.538 -18.053 -9.400 1.00 97.69 177 GLU A O 1
ATOM 1374 N N . SER A 1 178 ? 2.982 -19.262 -7.560 1.00 96.44 178 SER A N 1
ATOM 1375 C CA . SER A 1 178 ? 3.396 -20.457 -8.314 1.00 96.44 178 SER A CA 1
ATOM 1376 C C . SER A 1 178 ? 2.394 -20.835 -9.418 1.00 96.44 178 SER A C 1
ATOM 1378 O O . SER A 1 178 ? 1.172 -20.801 -9.227 1.00 96.44 178 SER A O 1
ATOM 1380 N N . GLY A 1 179 ? 2.912 -21.160 -10.601 1.00 95.06 179 GLY A N 1
ATOM 1381 C CA . GLY A 1 179 ? 2.110 -21.492 -11.780 1.00 95.06 179 GLY A CA 1
ATOM 1382 C C . GLY A 1 179 ? 1.532 -20.298 -12.554 1.00 95.06 179 GLY A C 1
ATOM 1383 O O . GLY A 1 179 ? 0.960 -20.518 -13.623 1.00 95.06 179 GLY A O 1
ATOM 1384 N N . VAL A 1 180 ? 1.697 -19.057 -12.084 1.00 96.19 180 VAL A N 1
ATOM 1385 C CA . VAL A 1 180 ? 1.293 -17.840 -12.812 1.00 96.19 180 VAL A CA 1
ATOM 1386 C C . VAL A 1 180 ? 2.442 -17.346 -13.690 1.00 96.19 180 VAL A C 1
ATOM 1388 O O . VAL A 1 180 ? 3.567 -17.170 -13.230 1.00 96.19 180 VAL A O 1
ATOM 1391 N N . ARG A 1 181 ? 2.164 -17.099 -14.974 1.00 96.06 181 ARG A N 1
ATOM 1392 C CA . ARG A 1 181 ? 3.137 -16.507 -15.903 1.00 96.06 181 ARG A CA 1
ATOM 1393 C C . ARG A 1 181 ? 2.957 -14.998 -15.947 1.00 96.06 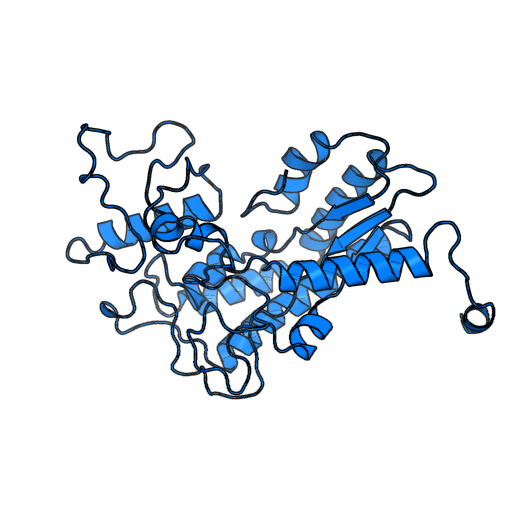181 ARG A C 1
ATOM 1395 O O . ARG A 1 181 ? 2.095 -14.511 -16.666 1.00 96.06 181 ARG A O 1
ATOM 1402 N N . GLU A 1 182 ? 3.787 -14.288 -15.201 1.00 95.12 182 GLU A N 1
ATOM 1403 C CA . GLU A 1 182 ? 3.722 -12.830 -15.118 1.00 95.12 182 GLU A CA 1
ATOM 1404 C C . GLU A 1 182 ? 4.315 -12.128 -16.361 1.00 95.12 182 GLU A C 1
ATOM 1406 O O . GLU A 1 182 ? 5.268 -12.641 -16.965 1.00 95.12 182 GLU A O 1
ATOM 1411 N N . PRO A 1 183 ? 3.818 -10.928 -16.729 1.00 93.00 183 PRO A N 1
ATOM 1412 C CA . PRO A 1 183 ? 2.689 -10.219 -16.112 1.00 93.00 183 PRO A CA 1
ATOM 1413 C C . PRO A 1 183 ? 1.332 -10.849 -16.473 1.00 93.00 183 PRO A C 1
ATOM 1415 O O . PRO A 1 183 ? 1.069 -11.110 -17.650 1.00 93.00 183 PRO A O 1
ATOM 1418 N N . ASP A 1 184 ? 0.464 -11.051 -15.481 1.00 94.19 184 ASP A N 1
ATOM 1419 C CA . ASP A 1 184 ? -0.918 -11.521 -15.666 1.00 94.19 184 ASP A CA 1
ATOM 1420 C C . ASP A 1 184 ? -1.921 -10.614 -14.920 1.00 94.19 184 ASP A C 1
ATOM 1422 O O . ASP A 1 184 ? -2.549 -11.002 -13.924 1.00 94.19 184 ASP A O 1
ATOM 1426 N N . PRO A 1 185 ? -2.103 -9.375 -15.411 1.00 91.56 185 PRO A N 1
ATOM 1427 C CA . PRO A 1 185 ? -2.727 -8.290 -14.657 1.00 91.56 185 PRO A CA 1
ATOM 1428 C C . PRO A 1 185 ? -4.225 -8.480 -14.403 1.00 91.56 185 PRO A C 1
ATOM 1430 O O . PRO A 1 185 ? -4.806 -7.771 -13.583 1.00 91.56 185 PRO A O 1
ATOM 1433 N N . ASN A 1 186 ? -4.862 -9.399 -15.130 1.00 92.50 186 ASN A N 1
ATOM 1434 C CA . ASN A 1 186 ? -6.297 -9.677 -15.062 1.00 92.50 186 ASN A CA 1
ATOM 1435 C C . ASN A 1 186 ? -6.586 -11.117 -14.645 1.00 92.50 186 ASN A C 1
ATOM 1437 O O . ASN A 1 186 ? -7.720 -11.583 -14.797 1.00 92.50 186 ASN A O 1
ATOM 1441 N N . ARG A 1 187 ? -5.583 -11.837 -14.126 1.00 94.06 187 ARG A N 1
ATOM 1442 C CA . ARG A 1 187 ? -5.794 -13.200 -13.649 1.00 94.06 187 ARG A CA 1
ATOM 1443 C C . ARG A 1 187 ? -6.879 -13.235 -12.583 1.00 94.06 187 ARG A C 1
ATOM 1445 O O . ARG A 1 187 ? -7.006 -12.342 -11.735 1.00 94.06 187 ARG A O 1
ATOM 1452 N N . ASN A 1 188 ? -7.637 -14.323 -12.598 1.00 92.06 188 ASN A N 1
ATOM 1453 C CA . ASN A 1 188 ? -8.633 -14.565 -11.572 1.00 92.06 188 ASN A CA 1
ATOM 1454 C C . ASN A 1 188 ? -7.956 -14.692 -10.195 1.00 92.06 188 ASN A C 1
ATOM 1456 O O . ASN A 1 188 ? -6.895 -15.309 -10.064 1.00 92.06 188 ASN A O 1
ATOM 1460 N N . GLY A 1 189 ? -8.574 -14.098 -9.177 1.00 90.38 189 GLY A N 1
ATOM 1461 C CA . GLY A 1 189 ? -8.100 -14.137 -7.797 1.00 90.38 189 GLY A CA 1
ATOM 1462 C C . GLY A 1 189 ? -6.937 -13.200 -7.469 1.00 90.38 189 GLY A C 1
ATOM 1463 O O . GLY A 1 189 ? -6.566 -13.146 -6.303 1.00 90.38 189 GLY A O 1
ATOM 1464 N N . LEU A 1 190 ? -6.372 -12.449 -8.427 1.00 95.94 190 LEU A N 1
ATOM 1465 C CA . LEU A 1 190 ? -5.365 -11.429 -8.111 1.00 95.94 190 LEU A CA 1
ATOM 1466 C C . LEU A 1 190 ? -5.987 -10.350 -7.226 1.00 95.94 190 LEU A C 1
ATOM 1468 O O . LEU A 1 190 ? -6.954 -9.704 -7.626 1.00 95.94 190 LEU A O 1
ATOM 1472 N N . ALA A 1 191 ? -5.418 -10.155 -6.040 1.00 96.88 191 ALA A N 1
ATOM 1473 C CA . ALA A 1 191 ? -5.990 -9.308 -5.005 1.00 96.88 191 ALA A CA 1
ATOM 1474 C C . ALA A 1 191 ? -5.484 -7.864 -5.036 1.00 96.88 191 ALA A C 1
ATOM 1476 O O . ALA A 1 191 ? -6.032 -7.026 -4.325 1.00 96.88 191 ALA A O 1
ATOM 1477 N N . PHE A 1 192 ? -4.474 -7.562 -5.852 1.00 95.88 192 PHE A N 1
ATOM 1478 C CA . PHE A 1 192 ? -3.870 -6.238 -5.963 1.00 95.88 192 PHE A CA 1
ATOM 1479 C C . PHE A 1 192 ? -3.781 -5.790 -7.416 1.00 95.88 192 PHE A C 1
ATOM 1481 O O . PHE A 1 192 ? -3.616 -6.615 -8.311 1.00 95.88 192 PHE A O 1
ATOM 1488 N N . TYR A 1 193 ? -3.891 -4.490 -7.666 1.00 92.56 193 TYR A N 1
ATOM 1489 C CA . TYR A 1 193 ? -3.767 -3.976 -9.025 1.00 92.56 193 TYR A CA 1
ATOM 1490 C C . TYR A 1 193 ? -2.321 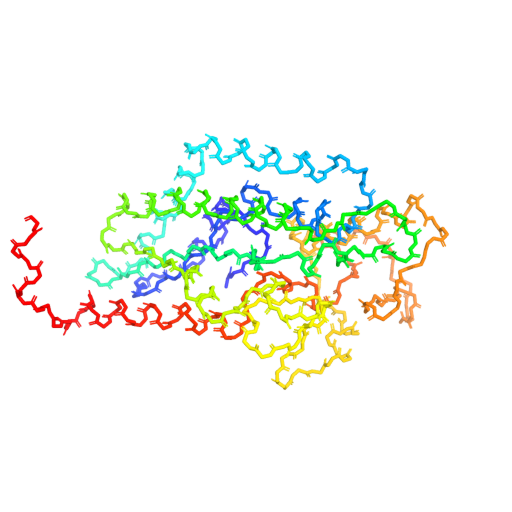-4.033 -9.510 1.00 92.56 193 TYR A C 1
ATOM 1492 O O . TYR A 1 193 ? -1.433 -3.389 -8.945 1.00 92.56 193 TYR A O 1
ATOM 1500 N N . GLU A 1 194 ? -2.118 -4.724 -10.623 1.00 88.62 194 GLU A N 1
ATOM 1501 C CA . GLU A 1 194 ? -0.925 -4.603 -11.445 1.00 88.62 194 GLU A CA 1
ATOM 1502 C C . GLU A 1 194 ? -1.096 -3.446 -12.447 1.00 88.62 194 GLU A C 1
ATOM 1504 O O . GLU A 1 194 ? -2.166 -2.851 -12.600 1.00 88.62 194 GLU A O 1
ATOM 1509 N N . TRP A 1 195 ? -0.031 -3.139 -13.178 1.00 79.19 195 TRP A N 1
ATOM 1510 C CA . TRP A 1 195 ? 0.048 -2.001 -14.083 1.00 79.19 195 TRP A CA 1
ATOM 1511 C C . TRP A 1 195 ? -1.039 -1.981 -15.172 1.00 79.19 195 TRP A C 1
ATOM 1513 O O . TRP A 1 195 ? -1.583 -0.932 -15.519 1.00 79.19 195 TRP A O 1
ATOM 1523 N N . ASN A 1 196 ? -1.370 -3.152 -15.708 1.00 82.62 196 ASN A N 1
ATOM 1524 C CA . ASN A 1 196 ? -2.304 -3.307 -16.822 1.00 82.62 196 ASN A CA 1
ATOM 1525 C C . ASN A 1 196 ? -3.611 -3.985 -16.405 1.00 82.62 196 ASN A C 1
ATOM 1527 O O . ASN A 1 196 ? -4.308 -4.550 -17.255 1.00 82.62 196 ASN A O 1
ATOM 1531 N N . THR A 1 197 ? -3.928 -3.976 -15.105 1.00 88.00 197 THR A N 1
ATOM 1532 C CA . THR A 1 197 ? -5.205 -4.514 -14.630 1.00 88.00 197 THR A CA 1
ATOM 1533 C C . THR A 1 197 ? -6.334 -3.700 -15.251 1.00 88.00 197 THR A C 1
ATOM 1535 O O . THR A 1 197 ? -6.164 -2.507 -15.504 1.00 88.00 197 THR A O 1
ATOM 1538 N N . VAL A 1 198 ? -7.454 -4.348 -15.540 1.00 88.56 198 VAL A N 1
ATOM 1539 C CA . VAL A 1 198 ? -8.709 -3.813 -16.069 1.00 88.56 198 VAL A CA 1
ATOM 1540 C C . VAL A 1 198 ? -9.816 -4.664 -15.452 1.00 88.56 198 VAL A C 1
ATOM 1542 O O . VAL A 1 198 ? -9.958 -5.843 -15.782 1.00 88.56 198 VAL A O 1
ATOM 1545 N N . ASP A 1 199 ? -10.575 -4.086 -14.531 1.00 87.12 199 ASP A N 1
ATOM 1546 C CA . ASP A 1 199 ? -11.668 -4.785 -13.865 1.00 87.12 199 ASP A CA 1
ATOM 1547 C C . ASP A 1 199 ? -12.901 -4.907 -14.770 1.00 87.12 199 ASP A C 1
ATOM 1549 O O . ASP A 1 199 ? -13.053 -4.235 -15.795 1.00 87.12 199 ASP A O 1
ATOM 1553 N N . ALA A 1 200 ? -13.807 -5.809 -14.391 1.00 84.69 200 ALA A N 1
ATOM 1554 C CA . ALA A 1 200 ? -15.040 -6.035 -15.127 1.00 84.69 200 ALA A CA 1
ATOM 1555 C C . ALA A 1 200 ? -15.875 -4.745 -15.209 1.00 84.69 200 ALA A C 1
ATOM 1557 O O . ALA A 1 200 ? -16.265 -4.175 -14.193 1.00 84.69 200 ALA A O 1
ATOM 1558 N N . GLY A 1 201 ? -16.179 -4.315 -16.435 1.00 83.44 201 GLY A N 1
ATOM 1559 C CA . GLY A 1 201 ? -16.916 -3.077 -16.699 1.00 83.44 201 GLY A CA 1
ATOM 1560 C C . GLY A 1 201 ? -16.032 -1.847 -16.915 1.00 83.44 201 GLY A C 1
ATOM 1561 O O . GLY A 1 201 ? -16.563 -0.806 -17.295 1.00 83.44 201 GLY A O 1
ATOM 1562 N N . GLU A 1 202 ? -14.712 -1.954 -16.747 1.00 84.06 202 GLU A N 1
ATOM 1563 C CA . GLU A 1 202 ? -13.778 -0.887 -17.104 1.00 84.06 202 GLU A CA 1
ATOM 1564 C C . GLU A 1 202 ? -13.385 -0.948 -18.588 1.00 84.06 202 GLU A C 1
ATOM 1566 O O . GLU A 1 202 ? -13.264 -2.016 -19.195 1.00 84.06 202 GLU A O 1
ATOM 1571 N N . ASN A 1 203 ? -13.131 0.219 -19.179 1.00 80.69 203 ASN A N 1
ATOM 1572 C CA . ASN A 1 203 ? -12.602 0.332 -20.530 1.00 80.69 203 ASN A CA 1
ATOM 1573 C C . ASN A 1 203 ? -11.080 0.516 -20.471 1.00 80.69 203 ASN A C 1
ATOM 1575 O O . ASN A 1 203 ? -10.581 1.537 -20.003 1.00 80.69 203 ASN A O 1
ATOM 1579 N N . LYS A 1 204 ? -10.330 -0.465 -20.990 1.00 77.88 204 LYS A N 1
ATOM 1580 C CA . LYS A 1 204 ? -8.860 -0.426 -21.040 1.00 77.88 204 LYS A CA 1
ATOM 1581 C C . LYS A 1 204 ? -8.328 0.845 -21.706 1.00 77.88 204 LYS A C 1
ATOM 1583 O O . LYS A 1 204 ? -7.385 1.447 -21.204 1.00 77.88 204 LYS A O 1
ATOM 1588 N N . THR A 1 205 ? -8.915 1.238 -22.833 1.00 72.75 205 THR A N 1
ATO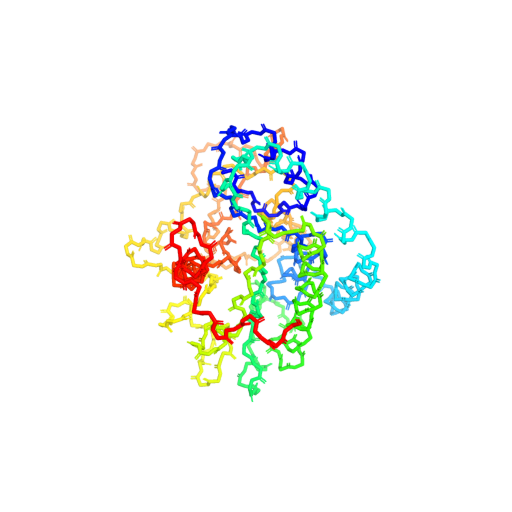M 1589 C CA . THR A 1 205 ? -8.481 2.415 -23.588 1.00 72.75 205 THR A CA 1
ATOM 1590 C C . THR A 1 205 ? -8.736 3.686 -22.794 1.00 72.75 205 THR A C 1
ATOM 1592 O O . THR A 1 205 ? -7.888 4.562 -22.801 1.00 72.75 205 THR A O 1
ATOM 1595 N N . GLU A 1 206 ? -9.843 3.780 -22.059 1.00 70.62 206 GLU A N 1
ATOM 1596 C CA . GLU A 1 206 ? -10.091 4.914 -21.160 1.00 70.62 206 GLU A CA 1
ATOM 1597 C C . GLU A 1 206 ? -9.113 4.913 -19.986 1.00 70.62 206 GLU A C 1
ATOM 1599 O O . GLU A 1 206 ? -8.498 5.930 -19.716 1.00 70.62 206 GLU A O 1
ATOM 1604 N N . LEU A 1 207 ? -8.847 3.776 -19.346 1.00 70.19 207 LEU A N 1
ATOM 1605 C CA . LEU A 1 207 ? -7.859 3.708 -18.261 1.00 70.19 207 LEU A CA 1
ATOM 1606 C C . LEU A 1 207 ? -6.447 4.114 -18.699 1.00 70.19 207 LEU A C 1
ATOM 1608 O O . LEU A 1 207 ? -5.688 4.624 -17.879 1.00 70.19 207 LEU A O 1
ATOM 1612 N N . GLN A 1 208 ? -6.099 3.853 -19.962 1.00 65.56 208 GLN A N 1
ATOM 1613 C CA . GLN A 1 208 ? -4.798 4.168 -20.553 1.00 65.56 208 GLN A CA 1
ATOM 1614 C C . GLN A 1 208 ? -4.739 5.563 -21.195 1.00 65.56 208 GLN A C 1
ATOM 1616 O O . GLN A 1 208 ? -3.660 6.143 -21.232 1.00 65.56 208 GLN A O 1
ATOM 1621 N N . ASN A 1 209 ? -5.857 6.103 -21.695 1.00 60.06 209 ASN A N 1
ATOM 1622 C CA . ASN A 1 209 ? -5.890 7.361 -22.455 1.00 60.06 209 ASN A CA 1
ATOM 1623 C C . ASN A 1 209 ? -6.610 8.504 -21.735 1.00 60.06 209 ASN A C 1
ATOM 1625 O O . ASN A 1 209 ? -6.413 9.660 -22.105 1.00 60.06 209 ASN A O 1
ATOM 1629 N N . CYS A 1 210 ? -7.450 8.229 -20.737 1.00 52.94 210 CYS A N 1
ATOM 1630 C CA . CYS A 1 210 ? -7.993 9.281 -19.895 1.00 52.94 210 CYS A CA 1
ATOM 1631 C C . CYS A 1 210 ? -6.844 9.841 -19.069 1.00 52.94 210 CYS A C 1
ATOM 1633 O O . CYS A 1 210 ? -6.231 9.160 -18.243 1.00 52.94 210 CYS A O 1
ATOM 1635 N N . THR A 1 211 ? -6.557 11.115 -19.322 1.00 50.72 211 THR A N 1
ATOM 1636 C CA . THR A 1 211 ? -5.751 11.955 -18.454 1.0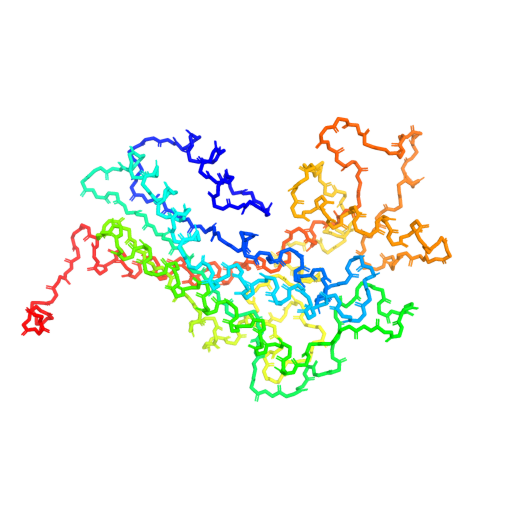0 50.72 211 THR A CA 1
ATOM 1637 C C . THR A 1 211 ? -6.379 11.890 -17.073 1.00 50.72 211 THR A C 1
ATOM 1639 O O . THR A 1 211 ? -7.426 12.495 -16.828 1.00 50.72 211 THR A O 1
ATOM 1642 N N . GLY A 1 212 ? -5.773 11.120 -16.176 1.00 50.97 212 GLY A N 1
ATOM 1643 C CA . GLY A 1 212 ? -6.130 11.193 -14.778 1.00 50.97 212 GLY A CA 1
ATOM 1644 C C . GLY A 1 212 ? -6.106 12.662 -14.348 1.00 50.97 212 GLY A C 1
ATOM 1645 O O . GLY A 1 212 ? -5.196 13.392 -14.739 1.00 50.97 212 GLY A O 1
ATOM 1646 N N . GLY A 1 213 ? -7.117 13.108 -13.597 1.00 51.59 213 GLY A N 1
ATOM 1647 C CA . GLY A 1 213 ? -7.207 14.503 -13.146 1.00 51.59 213 GLY A CA 1
ATOM 1648 C C . GLY A 1 213 ? -5.962 14.972 -12.382 1.00 51.59 213 GLY A C 1
ATOM 1649 O O . GLY A 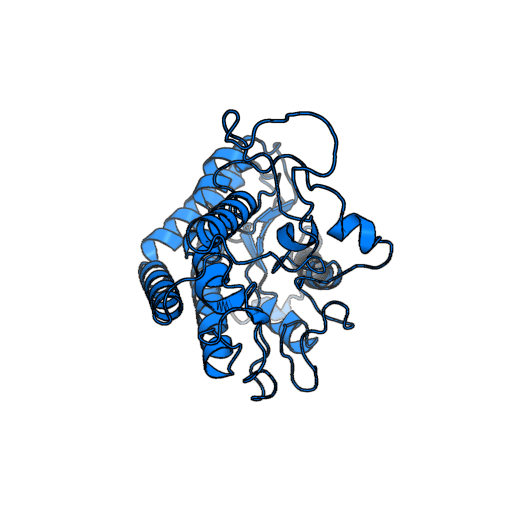1 213 ? -5.116 14.149 -12.021 1.00 51.59 213 GLY A O 1
ATOM 1650 N N . ASP A 1 214 ? -5.877 16.285 -12.133 1.00 53.47 214 ASP A N 1
ATOM 1651 C CA . ASP A 1 214 ? -4.742 16.932 -11.465 1.00 53.47 214 ASP A CA 1
ATOM 1652 C C . ASP A 1 214 ? -4.255 16.131 -10.250 1.00 53.47 214 ASP A C 1
ATOM 1654 O O . ASP A 1 214 ? -5.021 15.772 -9.351 1.00 53.47 214 ASP A O 1
ATOM 1658 N N . VAL A 1 215 ? -2.957 15.838 -10.240 1.00 58.28 215 VAL A N 1
ATOM 1659 C CA . VAL A 1 215 ? -2.319 15.071 -9.178 1.00 58.28 215 VAL A CA 1
ATOM 1660 C C . VAL A 1 215 ? -1.665 16.049 -8.196 1.00 58.28 215 VAL A C 1
ATOM 1662 O O . VAL A 1 215 ? -0.819 16.847 -8.617 1.00 58.28 215 VAL A O 1
ATOM 1665 N N . PRO A 1 216 ? -2.022 16.010 -6.896 1.00 62.31 216 PRO A N 1
ATOM 1666 C CA . PRO A 1 216 ? -1.407 16.878 -5.901 1.00 62.31 216 PRO A CA 1
ATOM 1667 C C . PRO A 1 216 ? 0.098 16.630 -5.809 1.00 62.31 216 PRO A C 1
ATOM 1669 O O . PRO A 1 216 ? 0.549 15.478 -5.777 1.00 62.31 216 PRO A O 1
ATOM 1672 N N . LYS A 1 217 ? 0.883 17.703 -5.729 1.00 63.09 217 LYS A N 1
ATOM 1673 C CA . LYS A 1 217 ? 2.315 17.608 -5.446 1.00 63.09 217 LYS A CA 1
ATOM 1674 C C . LYS A 1 217 ? 2.544 16.937 -4.084 1.00 63.09 217 LYS A C 1
ATOM 1676 O O . LYS A 1 217 ? 1.814 17.199 -3.133 1.00 63.09 217 LYS A O 1
ATOM 1681 N N . GLY A 1 218 ? 3.541 16.055 -3.999 1.00 64.25 218 GLY A N 1
ATOM 1682 C CA . GLY A 1 218 ? 3.822 15.261 -2.794 1.00 64.25 218 GLY A CA 1
ATOM 1683 C C . GLY A 1 218 ? 2.901 14.051 -2.590 1.00 64.25 218 GLY A C 1
ATOM 1684 O O . GLY A 1 218 ? 3.036 13.346 -1.594 1.00 64.25 218 GLY A O 1
ATOM 1685 N N . SER A 1 219 ? 1.975 13.784 -3.519 1.00 71.56 219 SER A N 1
ATOM 1686 C CA . SER A 1 219 ? 1.282 12.493 -3.579 1.00 71.56 219 SER A CA 1
ATOM 1687 C C . SER A 1 219 ? 2.165 11.426 -4.230 1.00 71.56 219 SER A C 1
ATOM 1689 O O . SER A 1 219 ? 3.067 11.734 -5.011 1.00 71.56 219 SER A O 1
ATOM 1691 N N . PHE A 1 220 ? 1.852 10.151 -3.983 1.00 73.88 220 PHE A N 1
ATOM 1692 C CA . PHE A 1 220 ? 2.546 9.024 -4.620 1.00 73.88 220 PHE A CA 1
ATOM 1693 C C . PHE A 1 220 ? 2.564 9.136 -6.151 1.00 73.88 220 PHE A C 1
ATOM 1695 O O . PHE A 1 220 ? 3.570 8.867 -6.803 1.00 73.88 220 PHE A O 1
ATOM 1702 N N . GLN A 1 221 ? 1.444 9.561 -6.724 1.00 72.75 221 GLN A N 1
ATOM 1703 C CA . GLN A 1 221 ? 1.276 9.763 -8.153 1.00 72.75 221 GLN A CA 1
ATOM 1704 C C . GLN A 1 221 ? 2.140 10.938 -8.640 1.00 72.75 221 GLN A C 1
ATOM 1706 O O . GLN A 1 221 ? 2.788 10.830 -9.677 1.00 72.75 221 GLN A O 1
ATOM 1711 N N . GLY A 1 222 ? 2.205 12.039 -7.886 1.00 70.69 222 GLY A N 1
ATOM 1712 C CA . GLY A 1 222 ? 3.050 13.183 -8.238 1.00 70.69 222 GLY A CA 1
ATOM 1713 C C . GLY A 1 222 ? 4.517 12.770 -8.332 1.00 70.69 222 GLY A C 1
ATOM 1714 O O . GLY A 1 222 ? 5.170 13.026 -9.343 1.00 70.69 222 GLY A O 1
ATOM 1715 N N . ASP A 1 223 ? 4.984 12.008 -7.342 1.00 76.88 223 ASP A N 1
ATOM 1716 C CA . ASP A 1 223 ? 6.350 11.489 -7.294 1.00 76.88 223 ASP A CA 1
ATOM 1717 C C . ASP A 1 223 ? 6.702 10.618 -8.506 1.00 76.88 223 ASP A C 1
ATOM 1719 O O . ASP A 1 223 ? 7.830 10.671 -8.994 1.00 76.88 223 ASP A O 1
ATOM 1723 N N . ILE A 1 224 ? 5.777 9.780 -8.990 1.00 78.75 224 ILE A N 1
ATOM 1724 C CA . ILE A 1 224 ? 6.022 8.952 -10.180 1.00 78.75 224 ILE A CA 1
ATOM 1725 C C . ILE A 1 224 ? 6.199 9.845 -11.415 1.00 78.75 224 ILE A C 1
ATOM 1727 O O . ILE A 1 224 ? 7.142 9.633 -12.182 1.00 78.75 224 ILE A O 1
ATOM 1731 N N . GLY A 1 225 ? 5.325 10.841 -11.599 1.00 75.50 225 GLY A N 1
ATOM 1732 C CA . GLY A 1 225 ? 5.412 11.782 -12.718 1.00 75.50 225 GLY A CA 1
ATOM 1733 C C . GLY A 1 225 ? 6.739 12.546 -12.729 1.00 75.50 225 GLY A C 1
ATOM 1734 O O . GLY A 1 225 ? 7.414 12.593 -13.759 1.00 75.50 225 GLY A O 1
ATOM 1735 N N . GLU A 1 226 ? 7.170 13.060 -11.571 1.00 78.19 226 GLU A N 1
ATOM 1736 C CA . GLU A 1 226 ? 8.464 13.745 -11.420 1.00 78.19 226 GLU A CA 1
ATOM 1737 C C . GLU A 1 226 ? 9.645 12.826 -11.758 1.00 78.19 226 GLU A C 1
ATOM 1739 O O . GLU A 1 226 ? 10.563 13.220 -12.479 1.00 78.19 226 GLU A O 1
ATOM 1744 N N . LYS A 1 227 ? 9.609 11.581 -11.275 1.00 82.44 227 LYS A N 1
ATOM 1745 C CA . LYS A 1 227 ? 10.653 10.573 -11.506 1.00 82.44 227 LYS A CA 1
ATOM 1746 C C . LYS A 1 227 ? 10.807 10.216 -12.982 1.00 82.44 227 LYS A C 1
ATOM 1748 O O . LYS A 1 227 ? 11.933 10.160 -13.473 1.00 82.44 227 LYS A O 1
ATOM 1753 N N . ILE A 1 228 ? 9.695 10.022 -13.689 1.00 79.81 228 ILE A N 1
ATOM 1754 C CA . ILE A 1 228 ? 9.702 9.732 -15.129 1.00 79.81 228 ILE A CA 1
ATOM 1755 C C . ILE A 1 228 ? 10.209 10.938 -15.916 1.00 79.81 228 ILE A C 1
ATOM 1757 O O . ILE A 1 228 ? 11.069 10.775 -16.782 1.00 79.81 228 ILE A O 1
ATOM 1761 N N . ASN A 1 229 ? 9.716 12.142 -15.603 1.00 78.31 229 ASN A N 1
ATOM 1762 C CA . ASN A 1 229 ? 10.162 13.362 -16.274 1.00 78.31 229 ASN A CA 1
ATOM 1763 C C . ASN A 1 229 ? 11.670 13.560 -16.108 1.00 78.31 229 ASN A C 1
ATOM 1765 O O . ASN A 1 229 ? 12.368 13.809 -17.085 1.00 78.31 229 ASN A O 1
ATOM 1769 N N . ARG A 1 230 ? 12.188 13.346 -14.896 1.00 82.31 230 ARG A N 1
ATOM 1770 C CA . ARG A 1 230 ? 13.623 13.422 -14.635 1.00 82.31 230 ARG A CA 1
ATOM 1771 C C . ARG A 1 230 ? 14.428 12.417 -15.465 1.00 82.31 230 ARG A C 1
ATOM 1773 O O . ARG A 1 230 ? 15.471 12.780 -15.995 1.00 82.31 230 ARG A O 1
ATOM 1780 N N . THR A 1 231 ? 13.958 11.177 -15.617 1.00 83.31 231 THR A N 1
ATOM 1781 C CA . THR A 1 231 ? 14.633 10.206 -16.497 1.00 83.31 231 THR A CA 1
ATOM 1782 C C . THR A 1 231 ? 14.637 10.661 -17.956 1.00 83.31 231 THR A C 1
ATOM 1784 O O . THR A 1 231 ? 15.669 10.547 -18.606 1.00 83.31 231 THR A O 1
ATOM 1787 N N . LEU A 1 232 ? 13.542 11.231 -18.464 1.00 82.62 232 LEU A N 1
ATOM 1788 C CA . LEU A 1 232 ? 13.486 11.760 -19.835 1.00 82.62 232 LEU A CA 1
ATOM 1789 C C . LEU A 1 232 ? 14.342 13.023 -20.035 1.00 82.62 232 LEU A C 1
ATOM 1791 O O . LEU A 1 232 ? 14.852 13.247 -21.128 1.00 82.62 232 LEU A O 1
ATOM 1795 N N . GLU A 1 233 ? 14.515 13.847 -19.000 1.00 83.62 233 GLU A N 1
ATOM 1796 C CA . GLU A 1 233 ? 15.437 14.991 -19.023 1.00 83.62 233 GLU A CA 1
ATOM 1797 C C . GLU A 1 233 ? 16.904 14.541 -19.070 1.00 83.62 233 GLU A C 1
ATOM 1799 O O . GLU A 1 233 ? 17.708 15.135 -19.790 1.00 83.62 233 GLU A O 1
ATOM 1804 N N . GLU A 1 234 ? 17.250 13.488 -18.323 1.00 85.62 234 GLU A N 1
ATOM 1805 C CA . GLU A 1 234 ? 18.594 12.894 -18.301 1.00 85.62 234 GLU A CA 1
ATOM 1806 C C . GLU A 1 234 ? 18.885 12.067 -19.577 1.00 85.62 234 GLU A C 1
ATOM 1808 O O . GLU A 1 234 ? 20.044 11.972 -19.985 1.00 85.62 234 GLU A O 1
ATOM 1813 N N . HIS A 1 235 ? 17.846 11.544 -20.242 1.00 84.00 235 HIS A N 1
ATOM 1814 C CA . HIS A 1 235 ? 17.915 10.730 -21.465 1.00 84.00 235 HIS A CA 1
ATOM 1815 C C . HIS A 1 235 ? 16.974 11.260 -22.568 1.00 84.00 235 HIS A C 1
ATOM 1817 O O . HIS A 1 235 ? 15.931 10.657 -22.847 1.00 84.00 235 HIS A O 1
ATOM 1823 N N . PRO A 1 236 ? 17.309 12.386 -23.226 1.00 83.06 236 PRO A N 1
ATOM 1824 C CA . PRO A 1 236 ? 16.428 13.042 -24.199 1.00 83.06 236 PRO A CA 1
ATOM 1825 C C . PRO A 1 236 ? 16.164 12.218 -25.471 1.00 83.06 236 PRO A C 1
ATOM 1827 O O . PRO A 1 236 ? 15.247 12.527 -26.233 1.00 83.06 236 PRO A O 1
ATOM 1830 N N . GLU A 1 237 ? 16.970 11.190 -25.735 1.00 84.06 237 GLU A N 1
ATOM 1831 C CA . GLU A 1 237 ? 16.797 10.245 -26.836 1.00 84.06 237 GLU A CA 1
ATOM 1832 C C . GLU A 1 237 ? 15.799 9.120 -26.529 1.00 84.06 237 GLU A C 1
ATOM 1834 O O . GLU A 1 237 ? 15.373 8.410 -27.445 1.00 84.06 237 GLU A O 1
ATOM 1839 N N . TRP A 1 238 ? 15.410 8.950 -25.262 1.00 83.31 238 TRP A N 1
ATOM 1840 C CA . TRP A 1 238 ? 14.455 7.926 -24.857 1.00 83.31 238 TRP A CA 1
ATOM 1841 C C . TRP A 1 238 ? 13.030 8.381 -25.130 1.00 83.31 238 TRP A C 1
ATOM 1843 O O . TRP A 1 238 ? 12.658 9.539 -24.947 1.00 83.31 238 TRP A O 1
ATOM 1853 N N . GLN A 1 239 ? 12.204 7.429 -25.548 1.00 74.56 239 GLN A N 1
ATOM 1854 C CA . GLN A 1 239 ? 10.772 7.636 -25.689 1.00 74.56 239 GLN A CA 1
ATOM 1855 C C . GLN A 1 239 ? 10.047 6.703 -24.740 1.00 74.56 239 GLN A C 1
ATOM 1857 O O . GLN A 1 239 ? 10.402 5.531 -24.598 1.00 74.56 239 GLN A O 1
ATOM 1862 N N . PHE A 1 240 ? 9.024 7.241 -24.086 1.00 72.25 240 PHE A N 1
ATOM 1863 C CA . PHE A 1 240 ? 8.152 6.428 -23.265 1.00 72.25 240 PHE A CA 1
ATOM 1864 C C . PHE A 1 240 ? 7.346 5.475 -24.150 1.00 72.25 240 PHE A C 1
ATOM 1866 O O . PHE A 1 240 ? 6.891 5.854 -25.229 1.00 72.25 240 PHE A O 1
ATOM 1873 N N . ASP A 1 241 ? 7.175 4.242 -23.684 1.00 71.25 241 ASP A N 1
ATOM 1874 C CA . ASP A 1 241 ? 6.424 3.212 -24.395 1.00 71.25 241 ASP A CA 1
ATOM 1875 C C . ASP A 1 241 ? 4.950 3.648 -24.565 1.00 71.25 241 ASP A C 1
ATOM 1877 O O . ASP A 1 241 ? 4.250 3.824 -23.561 1.00 71.25 241 ASP A O 1
ATOM 1881 N N . PRO A 1 242 ? 4.458 3.842 -25.804 1.00 64.19 242 PRO A N 1
ATOM 1882 C CA . PRO A 1 242 ? 3.103 4.335 -26.042 1.00 64.19 242 PRO A CA 1
ATOM 1883 C C . PRO A 1 242 ? 2.025 3.371 -25.527 1.00 64.19 242 PRO A C 1
ATOM 1885 O O . PRO A 1 242 ? 0.963 3.823 -25.097 1.00 64.19 242 PRO A O 1
ATOM 1888 N N . ASP A 1 243 ? 2.306 2.065 -25.468 1.00 63.00 243 ASP A N 1
ATOM 1889 C CA . ASP A 1 243 ? 1.356 1.054 -24.980 1.00 63.00 243 ASP A CA 1
ATOM 1890 C C . ASP A 1 243 ? 1.158 1.112 -23.458 1.00 63.00 243 ASP A C 1
ATOM 1892 O O . ASP A 1 243 ? 0.247 0.487 -22.903 1.00 63.00 243 ASP A O 1
ATOM 1896 N N . LYS A 1 244 ? 1.993 1.894 -22.768 1.00 63.47 244 LYS A N 1
ATOM 1897 C CA . LYS A 1 244 ? 1.908 2.141 -21.330 1.00 63.47 244 LYS A CA 1
ATOM 1898 C C . LYS A 1 244 ? 1.072 3.381 -20.980 1.00 63.47 244 LYS A C 1
ATOM 1900 O O . LYS A 1 244 ? 1.064 3.782 -19.816 1.00 63.47 244 LYS A O 1
ATOM 1905 N N . GLY A 1 245 ? 0.348 3.956 -21.950 1.00 54.03 245 GLY A N 1
ATOM 1906 C CA . GLY A 1 245 ? -0.719 4.943 -21.719 1.00 54.03 245 GLY A CA 1
ATOM 1907 C C . GLY A 1 245 ? -0.242 6.369 -21.422 1.00 54.03 245 GLY A C 1
ATOM 1908 O O . GLY A 1 245 ? -0.920 7.132 -20.739 1.00 54.03 245 GLY A O 1
ATOM 1909 N N . PHE A 1 246 ? 0.951 6.750 -21.880 1.00 56.56 246 PHE A N 1
ATOM 1910 C CA . PHE A 1 246 ? 1.440 8.118 -21.698 1.00 56.56 246 PHE A CA 1
ATOM 1911 C C . PHE A 1 246 ? 0.927 9.006 -22.829 1.00 56.56 246 PHE A C 1
ATOM 1913 O O . PHE A 1 246 ? 1.369 8.902 -23.973 1.00 56.56 246 PHE A O 1
ATOM 1920 N N . VAL A 1 247 ? -0.014 9.895 -22.511 1.00 48.72 247 VAL A N 1
ATOM 1921 C CA . VAL A 1 247 ? -0.548 10.853 -23.483 1.00 48.72 247 VAL A CA 1
ATOM 1922 C C . VAL A 1 247 ? 0.446 11.993 -23.672 1.00 48.72 247 VAL A C 1
ATOM 1924 O O . VAL A 1 247 ? 0.733 12.754 -22.751 1.00 48.72 247 VAL A O 1
ATOM 1927 N N . ASN A 1 248 ? 0.960 12.123 -24.892 1.00 42.03 248 ASN A N 1
ATOM 1928 C CA . ASN A 1 248 ? 1.839 13.210 -25.295 1.00 42.03 248 ASN A CA 1
ATOM 1929 C C . ASN A 1 248 ? 1.153 14.568 -25.037 1.00 42.03 248 ASN A C 1
ATOM 1931 O O . ASN A 1 248 ? 0.126 14.868 -25.642 1.00 42.03 248 ASN A O 1
ATOM 1935 N N . SER A 1 249 ? 1.750 15.411 -24.186 1.00 40.62 249 SER A N 1
ATOM 1936 C CA . SER A 1 249 ? 1.254 16.757 -23.823 1.00 40.62 249 SER A CA 1
ATOM 1937 C C . SER A 1 249 ? 1.103 17.726 -25.006 1.00 40.62 249 SER A C 1
ATOM 1939 O O . SER A 1 249 ? 0.656 18.853 -24.832 1.00 40.62 249 SER A O 1
ATOM 1941 N N . THR A 1 250 ? 1.483 17.303 -26.214 1.00 38.66 250 THR A N 1
ATOM 1942 C CA . THR A 1 250 ? 1.412 18.088 -27.452 1.00 38.66 250 THR A CA 1
ATOM 1943 C C . THR A 1 250 ? 0.248 17.705 -28.375 1.00 38.66 250 THR A C 1
ATOM 1945 O O . THR A 1 250 ? 0.043 18.382 -29.379 1.00 38.66 250 THR A O 1
ATOM 1948 N N . ALA A 1 251 ? -0.511 16.642 -28.076 1.00 38.34 251 ALA A N 1
ATOM 1949 C CA . ALA A 1 251 ? -1.517 16.104 -29.001 1.00 38.34 251 ALA A CA 1
ATOM 1950 C C . ALA A 1 251 ? -2.898 16.785 -28.926 1.00 38.34 251 ALA A C 1
ATOM 1952 O O . ALA A 1 251 ? -3.672 16.677 -29.876 1.00 38.34 251 ALA A O 1
ATOM 1953 N N . GLU A 1 252 ? -3.203 17.527 -27.858 1.00 36.00 252 GLU A N 1
ATOM 1954 C CA . GLU A 1 252 ? -4.425 18.332 -27.768 1.00 36.00 252 GLU A CA 1
ATOM 1955 C C . GLU A 1 252 ? -4.073 19.815 -27.861 1.00 36.00 252 GLU A C 1
ATOM 1957 O O . GLU A 1 252 ? -3.453 20.392 -26.970 1.00 36.00 252 GLU A O 1
ATOM 1962 N N . GLY A 1 253 ? -4.422 20.404 -29.005 1.00 32.69 253 GLY A N 1
ATOM 1963 C CA . GLY A 1 253 ? -4.087 21.769 -29.378 1.00 32.69 253 GLY A CA 1
ATOM 1964 C C . GLY A 1 253 ? -4.575 22.804 -28.373 1.00 32.69 253 GLY A C 1
ATOM 1965 O O . GLY A 1 253 ? -5.742 23.164 -28.357 1.00 32.69 253 GLY A O 1
ATOM 1966 N N . GLU A 1 254 ? -3.639 23.299 -27.584 1.00 31.38 254 GLU A N 1
ATOM 1967 C CA . GLU A 1 254 ? -3.490 24.657 -27.073 1.00 31.38 254 GLU A CA 1
ATOM 1968 C C . GLU A 1 254 ? -2.102 24.673 -26.429 1.00 31.38 254 GLU A C 1
ATOM 1970 O O . GLU A 1 254 ? -1.691 23.680 -25.833 1.00 31.38 254 GLU A O 1
ATOM 1975 N N . GLU A 1 255 ? -1.353 25.765 -26.560 1.00 35.66 255 GLU A N 1
ATOM 1976 C CA . GLU A 1 255 ? -0.067 25.979 -25.885 1.00 35.66 255 GLU A CA 1
ATOM 1977 C C . GLU A 1 255 ? -0.241 25.988 -24.349 1.00 35.66 255 GLU A C 1
ATOM 1979 O O . GLU A 1 255 ? -0.126 27.018 -23.685 1.00 35.66 255 GLU A O 1
ATOM 1984 N N . ARG A 1 256 ? -0.556 24.842 -23.744 1.00 38.91 256 ARG A N 1
ATOM 1985 C CA . ARG A 1 256 ? -0.656 24.676 -22.297 1.00 38.91 256 ARG A CA 1
ATOM 1986 C C . ARG A 1 256 ? 0.740 24.362 -21.798 1.00 38.91 256 ARG A C 1
ATOM 1988 O O . ARG A 1 256 ? 1.243 23.255 -21.953 1.00 38.91 256 ARG A O 1
ATOM 1995 N N . GLN A 1 257 ? 1.383 25.408 -21.290 1.00 33.84 257 GLN A N 1
ATOM 1996 C CA . GLN A 1 257 ? 2.747 25.411 -20.773 1.00 33.84 257 GLN A CA 1
ATOM 1997 C C . GLN A 1 257 ? 3.081 24.117 -20.018 1.00 33.84 257 GLN A C 1
ATOM 1999 O O . GLN A 1 257 ? 2.447 23.788 -19.017 1.00 33.84 257 GLN A O 1
ATOM 2004 N N . LYS A 1 258 ? 4.120 23.410 -20.483 1.00 36.62 258 LYS A N 1
ATOM 2005 C CA . LYS A 1 258 ? 4.851 22.447 -19.656 1.00 36.62 258 LYS A CA 1
ATOM 2006 C C . LYS A 1 258 ? 5.354 23.192 -18.420 1.00 36.62 258 LYS A C 1
ATOM 2008 O O . LYS A 1 258 ? 6.133 24.133 -18.560 1.00 36.62 258 LYS A O 1
ATOM 2013 N N . GLY A 1 259 ? 4.908 22.792 -17.235 1.00 37.59 259 GLY A N 1
ATOM 2014 C CA . GLY A 1 259 ? 5.359 23.401 -15.990 1.00 37.59 259 GLY A CA 1
ATOM 2015 C C . GLY A 1 259 ? 4.402 23.211 -14.819 1.00 37.59 259 GLY A C 1
ATOM 2016 O O . GLY A 1 259 ? 3.220 22.917 -14.986 1.00 37.59 259 GLY A O 1
ATOM 2017 N N . VAL A 1 260 ? 4.959 23.400 -13.622 1.00 34.25 260 VAL A N 1
ATOM 2018 C CA . VAL A 1 260 ? 4.234 23.501 -12.353 1.00 34.25 260 VAL A CA 1
ATOM 2019 C C . VAL A 1 260 ? 3.352 24.747 -12.401 1.00 34.25 260 VAL A C 1
ATOM 2021 O O . VAL A 1 260 ? 3.863 25.858 -12.540 1.00 34.25 260 VAL A O 1
ATOM 2024 N N . ILE A 1 261 ? 2.039 24.572 -12.270 1.00 35.38 261 ILE A N 1
ATOM 2025 C CA . ILE A 1 261 ? 1.119 25.675 -11.986 1.00 35.38 261 ILE A CA 1
ATOM 2026 C C . ILE A 1 261 ? 0.640 25.440 -10.552 1.00 35.38 261 ILE A C 1
ATOM 2028 O O . ILE A 1 261 ? -0.157 24.541 -10.308 1.00 35.38 261 ILE A O 1
ATOM 2032 N N . GLU A 1 262 ? 1.172 26.222 -9.608 1.00 49.75 262 GLU A N 1
ATOM 2033 C CA . GLU A 1 262 ? 0.860 26.133 -8.168 1.00 49.75 262 GLU A CA 1
ATOM 2034 C C . GLU A 1 262 ? 1.239 24.770 -7.531 1.00 49.75 262 GLU A C 1
ATOM 2036 O O . GLU A 1 262 ? 2.355 24.293 -7.731 1.00 49.75 262 GLU A O 1
ATOM 2041 N N . ASP A 1 263 ? 0.351 24.153 -6.740 1.00 41.25 263 ASP A N 1
ATOM 2042 C CA . ASP A 1 263 ? 0.578 22.895 -5.995 1.00 41.25 263 ASP A CA 1
ATOM 2043 C C . ASP A 1 263 ? 0.198 21.626 -6.788 1.00 41.25 263 ASP A C 1
ATOM 2045 O O . ASP A 1 263 ? 0.087 20.529 -6.231 1.00 41.25 263 ASP A O 1
ATOM 2049 N N . THR A 1 264 ? -0.017 21.750 -8.101 1.00 39.41 264 THR A N 1
ATOM 2050 C CA . THR A 1 264 ? -0.433 20.639 -8.970 1.00 39.41 264 THR A CA 1
ATOM 2051 C C . THR A 1 264 ? 0.563 20.393 -10.094 1.00 39.41 264 THR A C 1
ATOM 2053 O O . THR A 1 264 ? 1.026 21.310 -10.778 1.00 39.41 264 THR A O 1
ATOM 2056 N N . ILE A 1 265 ? 0.892 19.117 -10.291 1.00 47.84 265 ILE A N 1
ATOM 2057 C CA . ILE A 1 265 ? 1.708 18.668 -11.416 1.00 47.84 265 ILE A CA 1
ATOM 2058 C C . ILE A 1 265 ? 0.742 18.372 -12.558 1.00 47.84 265 ILE A C 1
ATOM 2060 O O . ILE A 1 265 ? 0.030 17.366 -12.547 1.00 47.84 265 ILE A O 1
ATOM 2064 N N . ARG A 1 266 ? 0.679 19.277 -13.537 1.00 40.38 266 ARG A N 1
ATOM 2065 C CA . ARG A 1 266 ? -0.143 19.072 -14.731 1.00 40.38 266 ARG A CA 1
ATOM 2066 C C . ARG A 1 266 ? 0.613 18.154 -15.699 1.00 40.38 266 ARG A C 1
ATOM 2068 O O . ARG A 1 266 ? 1.471 18.644 -16.427 1.00 40.38 266 ARG A O 1
ATOM 2075 N N . TRP A 1 267 ? 0.242 16.863 -15.679 1.00 47.50 267 TRP A N 1
ATOM 2076 C CA . TRP A 1 267 ? 0.353 15.793 -16.707 1.00 47.50 267 TRP A CA 1
ATOM 2077 C C . TRP A 1 267 ? 1.090 14.478 -16.331 1.00 47.50 267 TRP A C 1
ATOM 2079 O O . TRP A 1 267 ? 2.087 14.487 -15.616 1.00 47.50 267 TRP A O 1
ATOM 2089 N N . LEU A 1 268 ? 0.608 13.382 -16.971 1.00 50.75 268 LEU A N 1
ATOM 2090 C CA . LEU A 1 268 ? 1.259 12.097 -17.341 1.00 50.75 268 LEU A CA 1
ATOM 2091 C C . LEU A 1 268 ? 1.274 10.909 -16.355 1.00 50.75 268 LEU A C 1
ATOM 2093 O O . LEU A 1 268 ? 2.280 10.216 -16.242 1.00 50.75 268 LEU A O 1
ATOM 2097 N N . LEU A 1 269 ? 0.142 10.570 -15.731 1.00 56.50 269 LEU A N 1
ATOM 2098 C CA . LEU A 1 269 ? -0.084 9.184 -15.296 1.00 56.50 269 LEU A CA 1
ATOM 2099 C C . LEU A 1 269 ? -1.484 8.724 -15.681 1.00 56.50 269 LEU A C 1
ATOM 2101 O O . LEU A 1 269 ? -2.451 9.343 -15.225 1.00 56.50 269 LEU A O 1
ATOM 2105 N N . PRO A 1 270 ? -1.621 7.650 -16.476 1.00 61.12 270 PRO A N 1
ATOM 2106 C CA . PRO A 1 270 ? -2.925 7.049 -16.672 1.00 61.12 270 PRO A CA 1
ATOM 2107 C C . PRO A 1 270 ? -3.405 6.458 -15.342 1.00 61.12 270 PRO A C 1
ATOM 2109 O O . PRO A 1 270 ? -2.609 6.079 -14.471 1.00 61.12 270 PRO A O 1
ATOM 2112 N N . ASP A 1 271 ? -4.721 6.410 -15.158 1.00 64.56 271 ASP A N 1
ATOM 2113 C CA . ASP A 1 271 ? -5.325 6.051 -13.871 1.00 64.56 271 ASP A CA 1
ATOM 2114 C C . ASP A 1 271 ? -4.929 4.639 -13.405 1.00 64.56 271 ASP A C 1
ATOM 2116 O O . ASP A 1 271 ? -4.873 4.371 -12.201 1.00 64.56 271 ASP A O 1
ATOM 2120 N N . SER A 1 272 ? -4.522 3.766 -14.333 1.00 68.25 272 SER A N 1
ATOM 2121 C CA . SER A 1 272 ? -3.975 2.443 -14.019 1.00 68.25 272 SER A CA 1
ATOM 2122 C C . SER A 1 272 ? -2.719 2.478 -13.132 1.00 68.25 272 SER A C 1
ATOM 2124 O O . SER A 1 272 ? -2.500 1.556 -12.349 1.00 68.25 272 SER A O 1
ATOM 2126 N N . TYR A 1 273 ? -1.926 3.554 -13.159 1.00 72.31 273 TYR A N 1
ATOM 2127 C CA . TYR A 1 273 ? -0.726 3.698 -12.322 1.00 72.31 273 TYR A CA 1
ATOM 2128 C C . TYR A 1 273 ? -1.090 4.125 -10.907 1.00 72.31 273 TYR A C 1
ATOM 2130 O O . TYR A 1 273 ? -0.377 3.820 -9.955 1.00 72.31 273 TYR A O 1
ATOM 2138 N N . LYS A 1 274 ? -2.212 4.831 -10.750 1.00 71.69 274 LYS A N 1
ATOM 2139 C CA . LYS A 1 274 ? -2.633 5.370 -9.455 1.00 71.69 274 LYS A CA 1
ATOM 2140 C C . LYS A 1 274 ? -3.054 4.274 -8.489 1.00 71.69 274 LYS A C 1
ATOM 2142 O O . LYS A 1 274 ? -3.011 4.491 -7.281 1.00 71.69 274 LYS A O 1
ATOM 2147 N N . ARG A 1 275 ? -3.458 3.126 -9.032 1.00 80.69 275 ARG A N 1
ATOM 2148 C CA . ARG A 1 275 ? -4.005 2.000 -8.283 1.00 80.69 275 ARG A CA 1
ATOM 2149 C C . ARG A 1 275 ? -3.014 0.884 -8.007 1.00 80.69 275 ARG A C 1
ATOM 2151 O O . ARG A 1 275 ? -3.344 0.025 -7.200 1.00 80.69 275 ARG A O 1
ATOM 2158 N N . VAL A 1 276 ? -1.817 0.887 -8.602 1.00 86.25 276 VAL A N 1
ATOM 2159 C CA . VAL A 1 276 ? -0.874 -0.227 -8.415 1.00 86.25 276 VAL A CA 1
ATOM 2160 C C . VAL A 1 276 ? -0.643 -0.523 -6.932 1.00 86.25 276 VAL A C 1
ATOM 2162 O O . VAL A 1 276 ? -0.577 0.406 -6.124 1.00 86.25 276 VAL A O 1
ATOM 2165 N N . PHE A 1 277 ? -0.569 -1.806 -6.569 1.00 90.50 277 PHE A N 1
ATOM 2166 C CA . PHE A 1 277 ? -0.434 -2.279 -5.177 1.00 90.50 277 PHE A CA 1
ATOM 2167 C C . PHE A 1 277 ? -1.613 -1.956 -4.237 1.00 90.50 277 PHE A C 1
ATOM 2169 O O . PHE A 1 277 ? -1.603 -2.403 -3.091 1.00 90.50 277 PHE A O 1
ATOM 2176 N N . HIS A 1 278 ? -2.656 -1.256 -4.691 1.00 90.88 278 HIS A N 1
ATOM 2177 C CA . HIS A 1 278 ? -3.908 -1.156 -3.939 1.00 90.88 278 HIS A CA 1
ATOM 2178 C C . HIS A 1 278 ? -4.711 -2.447 -4.112 1.00 90.88 278 HIS A C 1
ATOM 2180 O O . HIS A 1 278 ? -4.567 -3.151 -5.116 1.00 90.88 278 HIS A O 1
ATOM 2186 N N . LEU A 1 279 ? -5.559 -2.759 -3.132 1.00 93.69 279 LEU A N 1
ATOM 2187 C CA . LEU A 1 279 ? -6.436 -3.922 -3.206 1.00 93.69 279 LEU A CA 1
ATOM 2188 C C . LEU A 1 279 ? -7.436 -3.767 -4.358 1.00 93.69 279 LEU A C 1
ATOM 2190 O O . LEU A 1 279 ? -8.051 -2.717 -4.544 1.00 93.69 279 LEU A O 1
ATOM 2194 N N . ARG A 1 280 ? -7.621 -4.853 -5.101 1.00 94.00 280 ARG A N 1
ATOM 2195 C CA . ARG A 1 280 ? -8.728 -5.045 -6.041 1.00 94.00 280 ARG A CA 1
ATOM 2196 C C . ARG A 1 280 ? -10.026 -5.341 -5.287 1.00 94.00 280 ARG A C 1
ATOM 2198 O O . ARG A 1 280 ? -9.969 -5.639 -4.086 1.00 94.00 280 ARG A O 1
ATOM 2205 N N . PRO A 1 281 ? -11.196 -5.297 -5.949 1.00 92.56 281 PRO A N 1
ATOM 2206 C CA . PRO A 1 281 ? -12.469 -5.638 -5.317 1.00 92.56 281 PRO A CA 1
ATOM 2207 C C . PRO A 1 281 ? -12.444 -6.974 -4.555 1.00 92.56 281 PRO A C 1
ATOM 2209 O O . PRO A 1 281 ? -12.964 -7.056 -3.443 1.00 92.56 281 PRO A O 1
ATOM 2212 N N . GLU A 1 282 ? -11.778 -7.999 -5.089 1.00 91.31 282 GLU A N 1
ATOM 2213 C CA . GLU A 1 282 ? -11.610 -9.303 -4.440 1.00 91.31 282 GLU A CA 1
ATOM 2214 C C . GLU A 1 282 ? -10.789 -9.210 -3.149 1.00 91.31 282 GLU A C 1
ATOM 2216 O O . GLU A 1 282 ? -11.171 -9.787 -2.132 1.00 91.31 282 GLU A O 1
ATOM 2221 N N . GLY A 1 283 ? -9.695 -8.445 -3.157 1.00 95.31 283 GLY A N 1
ATOM 2222 C CA . GLY A 1 283 ? -8.885 -8.196 -1.965 1.00 95.31 283 GLY A CA 1
ATOM 2223 C C . GLY A 1 283 ? -9.654 -7.406 -0.902 1.00 95.31 283 GLY A C 1
ATOM 2224 O O . GLY A 1 283 ? -9.641 -7.758 0.279 1.00 95.31 283 GLY A O 1
ATOM 2225 N N . HIS A 1 284 ? -10.413 -6.389 -1.318 1.00 95.62 284 HIS A N 1
ATOM 2226 C CA . HIS A 1 284 ? -11.315 -5.658 -0.429 1.00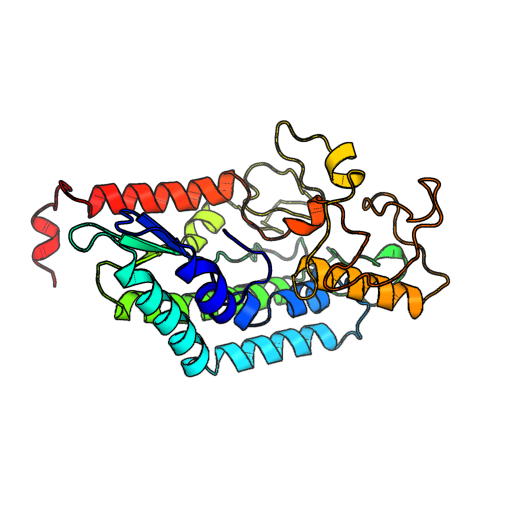 95.62 284 HIS A CA 1
ATOM 2227 C C . HIS A 1 284 ? -12.417 -6.551 0.155 1.00 95.62 284 HIS A C 1
ATOM 2229 O O . HIS A 1 284 ? -12.769 -6.386 1.322 1.00 95.62 284 HIS A O 1
ATOM 2235 N N . ASN A 1 285 ? -12.926 -7.522 -0.608 1.00 95.69 285 ASN A N 1
ATOM 2236 C CA . ASN A 1 285 ? -13.907 -8.493 -0.123 1.00 95.69 285 ASN A CA 1
ATOM 2237 C C . ASN A 1 285 ? -13.331 -9.348 1.018 1.00 95.69 285 ASN A C 1
ATOM 2239 O O . ASN A 1 285 ? -14.004 -9.543 2.027 1.00 95.69 285 ASN A O 1
ATOM 2243 N N . VAL A 1 286 ? -12.068 -9.779 0.925 1.00 97.25 286 VAL A N 1
ATOM 2244 C CA . VAL A 1 286 ? -11.395 -10.498 2.024 1.00 97.25 286 VAL A CA 1
ATOM 2245 C C . VAL A 1 286 ? -11.397 -9.670 3.308 1.00 97.25 286 VAL A C 1
ATOM 2247 O O . VAL A 1 286 ? -11.824 -10.164 4.352 1.00 97.25 286 VAL A O 1
ATOM 2250 N N . VAL A 1 287 ? -10.977 -8.404 3.228 1.00 97.81 287 VAL A N 1
ATOM 2251 C CA . VAL A 1 287 ? -10.946 -7.493 4.383 1.00 97.81 287 VAL A CA 1
ATOM 2252 C C . VAL A 1 287 ? -12.353 -7.265 4.939 1.00 97.81 287 VAL A C 1
ATOM 2254 O O . VAL A 1 287 ? -12.565 -7.379 6.145 1.00 97.81 287 VAL A O 1
ATOM 2257 N N . ALA A 1 288 ? -13.328 -6.992 4.070 1.00 97.50 288 ALA A N 1
ATOM 2258 C CA . ALA A 1 288 ? -14.713 -6.761 4.467 1.00 97.50 288 ALA A CA 1
ATOM 2259 C C . ALA A 1 288 ? -15.319 -7.984 5.170 1.00 97.50 288 ALA A C 1
ATOM 2261 O O . ALA A 1 288 ? -15.960 -7.835 6.207 1.00 97.50 288 ALA A O 1
ATOM 2262 N N . ARG A 1 289 ? -15.071 -9.196 4.659 1.00 97.19 289 ARG A N 1
ATOM 2263 C CA . ARG A 1 289 ? -15.519 -10.438 5.300 1.00 97.19 289 ARG A CA 1
ATOM 2264 C C . ARG A 1 289 ? -14.911 -10.625 6.679 1.00 97.19 289 ARG A C 1
ATOM 2266 O O . ARG A 1 289 ? -15.639 -10.977 7.594 1.00 97.19 289 ARG A O 1
ATOM 2273 N N . MET A 1 290 ? -13.619 -10.353 6.845 1.00 97.38 290 MET A N 1
ATOM 2274 C CA . MET A 1 290 ? -12.976 -10.441 8.159 1.00 97.38 290 MET A CA 1
ATOM 2275 C C . MET A 1 290 ? -13.571 -9.451 9.162 1.00 97.38 290 MET A C 1
ATOM 2277 O O . MET A 1 290 ? -13.778 -9.808 10.315 1.00 97.38 290 MET A O 1
ATOM 2281 N N . ILE A 1 291 ? -13.887 -8.231 8.721 1.00 96.50 291 ILE A N 1
ATOM 2282 C CA . ILE A 1 291 ? -14.570 -7.240 9.562 1.00 96.50 291 ILE A CA 1
ATOM 2283 C C . ILE A 1 291 ? -15.972 -7.729 9.944 1.00 96.50 291 ILE A C 1
ATOM 2285 O O . ILE A 1 291 ? -16.353 -7.617 11.104 1.00 96.50 291 ILE A O 1
ATOM 2289 N N . ILE A 1 292 ? -16.737 -8.282 8.999 1.00 95.50 292 ILE A N 1
ATOM 2290 C CA . ILE A 1 292 ? -18.079 -8.817 9.277 1.00 95.50 292 ILE A CA 1
ATOM 2291 C C . ILE A 1 292 ? -18.006 -9.980 10.272 1.00 95.50 292 ILE A C 1
ATOM 2293 O O . ILE A 1 292 ? -18.732 -9.962 11.258 1.00 95.50 292 ILE A O 1
ATOM 2297 N N . GLU A 1 293 ? -17.102 -10.940 10.062 1.00 95.00 293 GLU A N 1
ATOM 2298 C CA . GLU A 1 293 ? -16.895 -12.082 10.965 1.00 95.00 293 GLU A CA 1
ATOM 2299 C C . GLU A 1 293 ? -16.531 -11.621 12.392 1.00 95.00 293 GLU A C 1
ATOM 2301 O O . GLU A 1 293 ? -17.018 -12.176 13.378 1.00 95.00 293 GLU A O 1
ATOM 2306 N N . ASP A 1 294 ? -15.717 -10.569 12.518 1.00 94.38 294 ASP A N 1
ATOM 2307 C CA . ASP A 1 294 ? -15.368 -9.958 13.805 1.00 94.38 294 ASP A CA 1
ATOM 2308 C C . ASP A 1 294 ? -16.591 -9.280 14.465 1.00 94.38 294 ASP A C 1
ATOM 2310 O O . ASP A 1 294 ? -16.881 -9.511 15.643 1.00 94.38 294 ASP A O 1
ATOM 2314 N N . ILE A 1 295 ? -17.377 -8.512 13.701 1.00 92.50 295 ILE A N 1
ATOM 2315 C CA . ILE A 1 295 ? -18.624 -7.894 14.186 1.00 92.50 295 ILE A CA 1
ATOM 2316 C C . ILE A 1 295 ? -19.630 -8.958 14.636 1.00 92.50 295 ILE A C 1
ATOM 2318 O O . ILE A 1 295 ? -20.265 -8.786 15.672 1.00 92.50 295 ILE A O 1
ATOM 2322 N N . GLU A 1 296 ? -19.783 -10.054 13.899 1.00 91.56 296 GLU A N 1
ATOM 2323 C CA . GLU A 1 296 ? -20.687 -11.147 14.270 1.00 91.56 296 GLU A CA 1
ATOM 2324 C C . GLU A 1 296 ? -20.249 -11.825 15.574 1.00 91.56 296 GLU A C 1
ATOM 2326 O O . GLU A 1 296 ? -21.089 -12.126 16.425 1.00 91.56 296 GLU A O 1
ATOM 2331 N N . LYS A 1 297 ? -18.937 -12.020 15.764 1.00 90.31 297 LYS A N 1
ATOM 2332 C CA . LYS A 1 297 ? -18.397 -12.661 16.970 1.00 90.31 297 LYS A CA 1
ATOM 2333 C C . LYS A 1 297 ? -18.430 -11.742 18.198 1.00 90.31 297 LYS A C 1
ATOM 2335 O O . LYS A 1 297 ? -18.708 -12.210 19.300 1.00 90.31 297 LYS A O 1
ATOM 2340 N N . TYR A 1 298 ? -18.146 -10.452 18.032 1.00 87.25 298 TYR A N 1
ATOM 2341 C CA . TYR A 1 298 ? -17.843 -9.543 19.148 1.00 87.25 298 TYR A CA 1
ATOM 2342 C C . TYR A 1 298 ? -18.669 -8.247 19.166 1.00 87.25 298 TYR A C 1
ATOM 2344 O O . TYR A 1 298 ? -18.368 -7.335 19.944 1.00 87.25 298 TYR A O 1
ATOM 2352 N N . GLY A 1 299 ? -19.644 -8.102 18.273 1.00 79.06 299 GLY A N 1
ATOM 2353 C CA . GLY A 1 299 ? -20.545 -6.955 18.216 1.00 79.06 299 GLY A CA 1
ATOM 2354 C C . GLY A 1 299 ? -21.693 -7.038 19.233 1.00 79.06 299 GLY A C 1
ATOM 2355 O O . GLY A 1 299 ? -21.881 -8.060 19.902 1.00 79.06 299 GLY A O 1
ATOM 2356 N N . PRO A 1 300 ? -22.495 -5.966 19.366 1.00 67.19 300 PRO A N 1
ATOM 2357 C CA . PRO A 1 300 ? -23.664 -5.954 20.242 1.00 67.19 300 PRO A CA 1
ATOM 2358 C C . PRO A 1 300 ? -24.668 -7.049 19.839 1.00 67.19 300 PRO A C 1
ATOM 2360 O O . PRO A 1 300 ? -25.268 -6.977 18.770 1.00 67.19 300 PRO A O 1
ATOM 2363 N N . GLY A 1 301 ? -24.851 -8.060 20.696 1.00 61.91 301 GLY A N 1
ATOM 2364 C CA . GLY A 1 301 ? -25.726 -9.215 20.436 1.00 61.91 301 GLY A CA 1
ATOM 2365 C C . GLY A 1 301 ? -25.016 -10.490 19.959 1.00 61.91 301 GLY A C 1
ATOM 2366 O O . GLY A 1 301 ? -25.699 -11.477 19.691 1.00 61.91 301 GLY A O 1
ATOM 2367 N N . GLY A 1 302 ? -23.679 -10.495 19.881 1.00 54.09 302 GLY A N 1
ATOM 2368 C CA . GLY A 1 302 ? -22.892 -11.698 19.600 1.00 54.09 302 GLY A CA 1
ATOM 2369 C C . GLY A 1 302 ? -23.100 -12.789 20.658 1.00 54.09 302 GLY A C 1
ATOM 2370 O O . GLY A 1 302 ? -23.143 -12.515 21.860 1.00 54.09 302 GLY A O 1
ATOM 2371 N N . VAL A 1 303 ? -23.246 -14.038 20.210 1.00 50.00 303 VAL A N 1
ATOM 2372 C CA . VAL A 1 303 ? -23.333 -15.210 21.090 1.00 50.00 303 VAL A CA 1
ATOM 2373 C C . VAL A 1 303 ? -21.914 -15.568 21.520 1.00 50.00 303 VAL A C 1
ATOM 2375 O O . VAL A 1 303 ? -21.171 -16.190 20.766 1.00 50.00 303 VAL A O 1
ATOM 2378 N N . VAL A 1 304 ? -21.520 -15.158 22.724 1.00 51.03 304 VAL A N 1
ATOM 2379 C CA . VAL A 1 304 ? -20.294 -15.667 23.347 1.00 51.03 304 VAL A CA 1
ATOM 2380 C C . VAL A 1 304 ? -20.605 -17.075 23.839 1.00 51.03 304 VAL A C 1
ATOM 2382 O O . VAL A 1 304 ? -21.369 -17.243 24.791 1.00 51.03 304 VAL A O 1
ATOM 2385 N N . ASP A 1 305 ? -20.063 -18.088 23.164 1.00 46.88 305 ASP A N 1
ATOM 2386 C CA . ASP A 1 305 ? -20.133 -19.457 23.661 1.00 46.88 305 ASP A CA 1
ATOM 2387 C C . ASP A 1 305 ? -19.345 -19.517 24.977 1.00 46.88 305 ASP A C 1
ATOM 2389 O O . ASP A 1 305 ? -18.140 -19.257 25.017 1.00 46.88 305 ASP A O 1
ATOM 2393 N N . MET A 1 306 ? -20.048 -19.790 26.078 1.00 48.12 306 MET A N 1
ATOM 2394 C CA . MET A 1 306 ? -19.531 -19.712 27.451 1.00 48.12 306 MET A CA 1
ATOM 2395 C C . MET A 1 306 ? -18.349 -20.660 27.727 1.00 48.12 306 MET A C 1
ATOM 2397 O O . MET A 1 306 ? -17.768 -20.596 28.806 1.00 48.12 306 MET A O 1
ATOM 2401 N N . MET A 1 307 ? -17.979 -21.520 26.775 1.00 43.84 307 MET A N 1
ATOM 2402 C CA . MET A 1 307 ? -16.845 -22.438 26.884 1.00 43.84 307 MET A CA 1
ATOM 2403 C C . MET A 1 307 ? -15.476 -21.801 26.574 1.00 43.84 307 MET A C 1
ATOM 2405 O O . MET A 1 307 ? -14.472 -22.337 27.028 1.00 43.84 307 MET A O 1
ATOM 2409 N N . GLU A 1 308 ? -15.389 -20.659 25.873 1.00 47.00 308 GLU A N 1
ATOM 2410 C CA . GLU A 1 308 ? -14.092 -19.987 25.600 1.00 47.00 308 GLU A CA 1
ATOM 2411 C C . GLU A 1 308 ? -13.598 -19.097 26.767 1.00 47.00 308 GLU A C 1
ATOM 2413 O O . GLU A 1 308 ? -12.497 -18.555 26.708 1.00 47.00 308 GLU A O 1
ATOM 2418 N N . MET A 1 309 ? -14.381 -18.942 27.844 1.00 43.19 309 MET A N 1
ATOM 2419 C CA . MET A 1 309 ? -14.021 -18.107 29.004 1.00 43.19 309 MET A CA 1
ATOM 2420 C C . MET A 1 309 ? -13.304 -18.852 30.146 1.00 43.19 309 MET A C 1
ATOM 2422 O O . MET A 1 309 ? -12.924 -18.207 31.120 1.00 43.19 309 MET A O 1
ATOM 2426 N N . GLU A 1 310 ? -13.108 -20.172 30.059 1.00 34.66 310 GLU A N 1
ATOM 2427 C CA . GLU A 1 310 ? -12.444 -20.959 31.119 1.00 34.66 310 GLU A CA 1
ATOM 2428 C C . GLU A 1 310 ? -10.935 -21.204 30.894 1.00 34.66 310 GLU A C 1
ATOM 2430 O O . GLU A 1 310 ? -10.304 -21.853 31.724 1.00 34.66 310 GLU A O 1
ATOM 2435 N N . GLU A 1 311 ? -10.319 -20.647 29.842 1.00 38.31 311 GLU A N 1
ATOM 2436 C CA . GLU A 1 311 ? -8.873 -20.807 29.569 1.00 38.31 311 GLU A CA 1
ATOM 2437 C C . GLU A 1 311 ? -8.071 -19.488 29.466 1.00 38.31 311 GLU A C 1
ATOM 2439 O O . GLU A 1 311 ? -7.033 -19.438 28.801 1.00 38.31 311 GLU A O 1
ATOM 2444 N N . LEU A 1 312 ? -8.495 -18.427 30.165 1.00 37.06 312 LEU A N 1
ATOM 2445 C CA . LEU A 1 312 ? -7.686 -17.212 30.386 1.00 37.06 312 LEU A CA 1
ATOM 2446 C C . LEU A 1 312 ? -7.471 -16.914 31.873 1.00 37.06 312 LEU A C 1
ATOM 2448 O O . LEU A 1 312 ? -8.477 -16.796 32.608 1.00 37.06 312 LEU A O 1
#

Foldseek 3Di:
DDAFLDALVNCQVPVLVPAAAAALEAEDEHDCNQLPVLQLCCAAAAVLFVDPLCSNVVSLVSSVVSLVPLVVSLVSLLSSVVSNQRRHNPPRHAYEYEAAAQQEALPDQLFVVPGNYQCVVPDPRHHTPGSVSSVSSRVSSVSSLVSNQVSQVVNDDSGHYHYLHVVLVVQVQHHHHPPDNPPPQDDPNNFAGDQQHADPPGDSLCLLAVWDPWDFASGSVNVSVVSNVVNCVVPVVDDGDVSSRFDDPVPDDDPPDCDDDDRTRPGGDRNSVVRGGPTDPSNVVSRVVSVVVCCCCPGDPHDDPPVVPPPD